Protein AF-G8SK61-F1 (afdb_monomer_lite)

Radius of gyration: 29.21 Å; chains: 1; bounding box: 72×69×75 Å

Structure (mmCIF, N/CA/C/O backbone):
data_AF-G8SK61-F1
#
_entry.id   AF-G8SK61-F1
#
loop_
_atom_site.group_PDB
_atom_site.id
_atom_site.type_symbol
_atom_site.label_atom_id
_atom_site.label_alt_id
_atom_site.label_comp_id
_atom_site.label_asym_id
_atom_site.label_entity_id
_atom_site.label_seq_id
_atom_site.pdbx_PDB_ins_code
_atom_site.Cartn_x
_atom_site.Cartn_y
_atom_site.Cartn_z
_atom_site.occupancy
_atom_site.B_iso_or_equiv
_atom_site.auth_seq_id
_atom_site.auth_comp_id
_atom_site.auth_asym_id
_atom_site.auth_atom_id
_atom_site.pdbx_PDB_model_num
ATOM 1 N N . MET A 1 1 ? 24.824 -10.802 -30.719 1.00 45.41 1 MET A N 1
ATOM 2 C CA . MET A 1 1 ? 24.587 -9.979 -29.511 1.00 45.41 1 MET A CA 1
ATOM 3 C C . MET A 1 1 ? 23.094 -9.676 -29.438 1.00 45.41 1 MET A C 1
ATOM 5 O O . MET A 1 1 ? 22.596 -8.992 -30.318 1.00 45.41 1 MET A O 1
ATOM 9 N N . PHE A 1 2 ? 22.353 -10.246 -28.481 1.00 50.94 2 PHE A N 1
ATOM 10 C CA . PHE A 1 2 ? 20.916 -9.966 -28.340 1.00 50.94 2 PHE A CA 1
ATOM 11 C C . PHE A 1 2 ? 20.732 -8.574 -27.725 1.00 50.94 2 PHE A C 1
ATOM 13 O O . PHE A 1 2 ? 21.118 -8.350 -26.578 1.00 50.94 2 PHE A O 1
ATOM 20 N N . ARG A 1 3 ? 20.178 -7.633 -28.493 1.00 57.78 3 ARG A N 1
ATOM 21 C CA . ARG A 1 3 ? 19.893 -6.267 -28.039 1.00 57.78 3 ARG A CA 1
ATOM 22 C C . ARG A 1 3 ? 18.443 -6.199 -27.570 1.00 57.78 3 ARG A C 1
ATOM 24 O O . ARG A 1 3 ? 17.553 -6.695 -28.249 1.00 57.78 3 ARG A O 1
ATOM 31 N N . PHE A 1 4 ? 18.200 -5.614 -26.398 1.00 71.50 4 PHE A N 1
ATOM 32 C CA . PHE A 1 4 ? 16.829 -5.337 -25.969 1.00 71.50 4 PHE A CA 1
ATOM 33 C C . PHE A 1 4 ? 16.301 -4.150 -26.771 1.00 71.50 4 PHE A C 1
ATOM 35 O O . PHE A 1 4 ? 16.885 -3.068 -26.720 1.00 71.50 4 PHE A O 1
ATOM 42 N N . GLU A 1 5 ? 15.211 -4.357 -27.497 1.00 78.25 5 GLU A N 1
ATOM 43 C CA . GLU A 1 5 ? 14.472 -3.291 -28.168 1.00 78.25 5 GLU A CA 1
ATOM 44 C C . GLU A 1 5 ? 13.287 -2.846 -27.311 1.00 78.25 5 GLU A C 1
ATOM 46 O O . GLU A 1 5 ? 12.784 -3.588 -26.460 1.00 78.25 5 GLU A O 1
ATOM 51 N N . VAL A 1 6 ? 12.870 -1.595 -27.498 1.00 82.50 6 VAL A N 1
ATOM 52 C CA . VAL A 1 6 ? 11.719 -1.049 -26.783 1.00 82.50 6 VAL A CA 1
ATOM 53 C C . VAL A 1 6 ? 10.454 -1.523 -27.475 1.00 82.50 6 VAL A C 1
ATOM 55 O O . VAL A 1 6 ? 10.144 -1.091 -28.578 1.00 82.50 6 VAL A O 1
ATOM 58 N N . GLU A 1 7 ? 9.705 -2.371 -26.783 1.00 83.81 7 GLU A N 1
ATOM 59 C CA . GLU A 1 7 ? 8.388 -2.815 -27.222 1.00 83.81 7 GLU A CA 1
ATOM 60 C C . GLU A 1 7 ? 7.425 -1.613 -27.333 1.00 83.81 7 GLU A C 1
ATOM 62 O O . GLU A 1 7 ? 7.186 -0.937 -26.319 1.00 83.81 7 GLU A O 1
ATOM 67 N N . PRO A 1 8 ? 6.841 -1.340 -28.515 1.00 84.94 8 PRO A N 1
ATOM 68 C CA . PRO A 1 8 ? 6.044 -0.137 -28.752 1.00 84.94 8 PRO A CA 1
ATOM 69 C C . PRO A 1 8 ? 4.778 -0.059 -27.895 1.00 84.94 8 PRO A C 1
ATOM 71 O O . PRO A 1 8 ? 4.350 1.041 -27.554 1.00 84.94 8 PRO A O 1
ATOM 74 N N . VAL A 1 9 ? 4.190 -1.192 -27.496 1.00 85.00 9 VAL A N 1
ATOM 75 C CA . VAL A 1 9 ? 2.951 -1.194 -26.698 1.00 85.00 9 VAL A CA 1
ATOM 76 C C . VAL A 1 9 ? 3.230 -1.038 -25.200 1.00 85.00 9 VAL A C 1
ATOM 78 O O . VAL A 1 9 ? 2.588 -0.245 -24.508 1.00 85.00 9 VAL A O 1
ATOM 81 N N . THR A 1 10 ? 4.200 -1.786 -24.669 1.00 87.94 10 THR A N 1
ATOM 82 C CA . THR A 1 10 ? 4.477 -1.819 -23.220 1.00 87.94 10 THR A CA 1
ATOM 83 C C . THR A 1 10 ? 5.450 -0.731 -22.762 1.00 87.94 10 THR A C 1
ATOM 85 O O . THR A 1 10 ? 5.331 -0.239 -21.636 1.00 87.94 10 THR A O 1
ATOM 88 N N . GLY A 1 11 ? 6.374 -0.300 -23.627 1.00 89.88 11 GLY A N 1
ATOM 89 C CA . GLY A 1 11 ? 7.363 0.741 -23.338 1.00 89.88 11 GLY A CA 1
ATOM 90 C C . GLY A 1 11 ? 6.741 2.068 -22.882 1.00 89.88 11 GLY A C 1
ATOM 91 O O . GLY A 1 11 ? 7.130 2.580 -21.825 1.00 89.88 11 GLY A O 1
ATOM 92 N N . PRO A 1 12 ? 5.730 2.609 -23.592 1.00 93.56 12 PRO A N 1
ATOM 93 C CA . PRO A 1 12 ? 5.015 3.811 -23.168 1.00 93.56 12 PRO A CA 1
ATOM 94 C C . PRO A 1 12 ? 4.345 3.676 -21.795 1.00 93.56 12 PRO A C 1
ATOM 96 O O . PRO A 1 12 ? 4.351 4.633 -21.022 1.00 93.56 12 PRO A O 1
ATOM 99 N N . GLN A 1 13 ? 3.824 2.493 -21.444 1.00 94.19 13 GLN A N 1
ATOM 100 C CA . GLN A 1 13 ? 3.197 2.267 -20.135 1.00 94.19 13 GLN A CA 1
ATOM 101 C C . GLN A 1 13 ? 4.220 2.339 -19.001 1.00 94.19 13 GLN A C 1
ATOM 103 O O . GLN A 1 13 ? 3.944 2.942 -17.965 1.00 94.19 13 GLN A O 1
ATOM 108 N N . VAL A 1 14 ? 5.422 1.789 -19.203 1.00 94.69 14 VAL A N 1
ATOM 109 C CA . VAL A 1 14 ? 6.513 1.909 -18.225 1.00 94.69 14 VAL A CA 1
ATOM 110 C C . VAL A 1 14 ? 6.927 3.372 -18.067 1.00 94.69 14 VAL A C 1
ATOM 112 O O . VAL A 1 14 ? 6.961 3.864 -16.941 1.00 94.69 14 VAL A O 1
ATOM 115 N N . ARG A 1 15 ? 7.153 4.102 -19.169 1.00 95.75 15 ARG A N 1
ATOM 116 C CA . ARG A 1 15 ? 7.464 5.546 -19.117 1.00 95.75 15 ARG A CA 1
ATOM 117 C C . ARG A 1 15 ? 6.399 6.327 -18.348 1.00 95.75 15 ARG A C 1
ATOM 119 O O . ARG A 1 15 ? 6.726 7.137 -17.483 1.00 95.75 15 ARG A O 1
ATOM 126 N N . TRP A 1 16 ? 5.128 6.029 -18.607 1.00 96.56 16 TRP A N 1
ATOM 127 C CA . TRP A 1 16 ? 4.001 6.636 -17.906 1.00 96.56 16 TRP A CA 1
ATOM 128 C C . TRP A 1 16 ? 4.011 6.333 -16.398 1.00 96.56 16 TRP A C 1
ATOM 130 O O . TRP A 1 16 ? 3.788 7.243 -15.602 1.00 96.56 16 TRP A O 1
ATOM 140 N N . MET A 1 17 ? 4.321 5.099 -15.977 1.00 96.56 17 MET A N 1
ATOM 141 C CA . MET A 1 17 ? 4.422 4.748 -14.549 1.00 96.56 17 MET A CA 1
ATOM 142 C C . MET A 1 17 ? 5.499 5.568 -13.836 1.00 96.56 17 MET A C 1
ATOM 144 O O . MET A 1 17 ? 5.241 6.092 -12.752 1.00 96.56 17 MET A O 1
ATOM 148 N N . PHE A 1 18 ? 6.683 5.708 -14.441 1.00 96.38 18 PHE A N 1
ATOM 149 C CA . PHE A 1 18 ? 7.765 6.523 -13.883 1.00 96.38 18 PHE A CA 1
ATOM 150 C C . PHE A 1 18 ? 7.372 8.001 -13.812 1.00 96.38 18 PHE A C 1
ATOM 152 O O . PHE A 1 18 ? 7.511 8.613 -12.756 1.00 96.38 18 PHE A O 1
ATOM 159 N N . ALA A 1 19 ? 6.785 8.550 -14.880 1.00 96.19 19 ALA A N 1
ATOM 160 C CA . ALA A 1 19 ? 6.303 9.930 -14.898 1.00 96.19 19 ALA A CA 1
ATOM 161 C C . ALA A 1 19 ? 5.260 10.198 -13.799 1.00 96.19 19 ALA A C 1
ATOM 163 O O . ALA A 1 19 ? 5.353 11.190 -13.079 1.00 96.19 19 ALA A O 1
ATOM 164 N N . LYS A 1 20 ? 4.291 9.293 -13.605 1.00 95.25 20 LYS A N 1
ATOM 165 C CA . LYS A 1 20 ? 3.315 9.412 -12.511 1.00 95.25 20 LYS A CA 1
ATOM 166 C C . LYS A 1 20 ? 3.959 9.298 -11.145 1.00 95.25 20 LYS A C 1
ATOM 168 O O . LYS A 1 20 ? 3.583 10.033 -10.233 1.00 95.25 20 LYS A O 1
ATOM 173 N N . ARG A 1 21 ? 4.952 8.425 -11.000 1.00 94.56 21 ARG A N 1
ATOM 174 C CA . ARG A 1 21 ? 5.664 8.297 -9.737 1.00 94.56 21 ARG A CA 1
ATOM 175 C C . ARG A 1 21 ? 6.421 9.576 -9.381 1.00 94.56 21 ARG A C 1
ATOM 177 O O . ARG A 1 21 ? 6.299 10.013 -8.245 1.00 94.56 21 ARG A O 1
ATOM 184 N N . LEU A 1 22 ? 7.085 10.213 -10.348 1.00 93.62 22 LEU A N 1
ATOM 185 C CA . LEU A 1 22 ? 7.743 11.519 -10.184 1.00 93.62 22 LEU A CA 1
ATOM 186 C C . LEU A 1 22 ? 6.765 12.653 -9.842 1.00 93.62 22 LEU A C 1
ATOM 188 O O . LEU A 1 22 ? 7.135 13.585 -9.139 1.00 93.62 22 LEU A O 1
ATOM 192 N N . GLN A 1 23 ? 5.506 12.555 -10.279 1.00 91.62 23 GLN A N 1
ATOM 193 C CA . GLN A 1 23 ? 4.417 13.461 -9.880 1.00 91.62 23 GLN A CA 1
ATOM 194 C C . GLN A 1 23 ? 3.900 13.192 -8.450 1.00 91.62 23 GLN A C 1
ATOM 196 O O . GLN A 1 23 ? 2.871 13.734 -8.058 1.00 91.62 23 GLN A O 1
ATOM 201 N N . GLY A 1 24 ? 4.551 12.314 -7.679 1.00 87.69 24 GLY A N 1
ATOM 202 C CA . GLY A 1 24 ? 4.174 11.989 -6.302 1.00 87.69 24 GLY A CA 1
ATOM 203 C C . GLY A 1 24 ? 3.076 10.931 -6.171 1.00 87.69 24 GLY A C 1
ATOM 204 O O . GLY A 1 24 ? 2.640 10.633 -5.059 1.00 87.69 24 GLY A O 1
ATOM 205 N N . TRP A 1 25 ? 2.628 10.307 -7.268 1.00 89.56 25 TRP A N 1
ATOM 206 C CA . TRP A 1 25 ? 1.596 9.272 -7.175 1.00 89.56 25 TRP A CA 1
ATOM 207 C C . TRP A 1 25 ? 2.104 8.063 -6.387 1.00 89.56 25 TRP A C 1
ATOM 209 O O . TRP A 1 25 ? 3.242 7.614 -6.548 1.00 89.56 25 TRP A O 1
ATOM 219 N N . SER A 1 26 ? 1.229 7.483 -5.562 1.00 89.06 26 SER A N 1
ATOM 220 C CA . SER A 1 26 ? 1.528 6.212 -4.902 1.00 89.06 26 SER A CA 1
ATOM 221 C C . SER A 1 26 ? 1.543 5.059 -5.907 1.00 89.06 26 SER A C 1
ATOM 223 O O . SER A 1 26 ? 0.777 5.041 -6.873 1.00 89.06 26 SER A O 1
ATOM 225 N N . VAL A 1 27 ? 2.358 4.036 -5.636 1.00 90.94 27 VAL A N 1
ATOM 226 C CA . VAL A 1 27 ? 2.408 2.799 -6.440 1.00 90.94 27 VAL A CA 1
ATOM 227 C C . VAL A 1 27 ? 1.014 2.179 -6.595 1.00 90.94 27 VAL A C 1
ATOM 229 O O . VAL A 1 27 ? 0.659 1.673 -7.658 1.00 90.94 27 VAL A O 1
ATOM 232 N N . ALA A 1 28 ? 0.194 2.258 -5.547 1.00 88.25 28 ALA A N 1
ATOM 233 C CA . ALA A 1 28 ? -1.155 1.720 -5.574 1.00 88.25 28 ALA A CA 1
ATOM 234 C C . ALA A 1 28 ? -2.128 2.563 -6.415 1.00 88.25 28 ALA A C 1
ATOM 236 O O . ALA A 1 28 ? -2.990 1.993 -7.080 1.00 88.25 28 ALA A O 1
ATOM 237 N N . ALA A 1 29 ? -1.976 3.892 -6.437 1.00 85.06 29 ALA A N 1
ATOM 238 C CA . ALA A 1 29 ? -2.743 4.760 -7.333 1.00 85.06 29 ALA A CA 1
ATOM 239 C C . ALA A 1 29 ? -2.394 4.497 -8.806 1.00 85.06 29 ALA A C 1
ATOM 241 O O . ALA A 1 29 ? -3.289 4.422 -9.644 1.00 85.06 29 ALA A O 1
ATOM 242 N N . ILE A 1 30 ? -1.109 4.280 -9.105 1.00 91.94 30 ILE A N 1
ATOM 243 C CA . ILE A 1 30 ? -0.641 3.899 -10.444 1.00 91.94 30 ILE A CA 1
ATOM 244 C C . ILE A 1 30 ? -1.268 2.561 -10.865 1.00 91.94 30 ILE A C 1
ATOM 246 O O . ILE A 1 30 ? -1.847 2.474 -11.947 1.00 91.94 30 ILE A O 1
ATOM 250 N N . ALA A 1 31 ? -1.208 1.539 -10.003 1.00 91.50 31 ALA A N 1
ATOM 251 C CA . ALA A 1 31 ? -1.809 0.230 -10.272 1.00 91.50 31 ALA A CA 1
ATOM 252 C C . ALA A 1 31 ? -3.326 0.323 -10.516 1.00 91.50 31 ALA A C 1
ATOM 254 O O . ALA A 1 31 ? -3.820 -0.246 -11.487 1.00 91.50 31 ALA A O 1
ATOM 255 N N . ARG A 1 32 ? -4.050 1.089 -9.687 1.00 86.25 32 ARG A N 1
ATOM 256 C CA . ARG A 1 32 ? -5.488 1.334 -9.871 1.00 86.25 32 ARG A CA 1
ATOM 257 C C . ARG A 1 32 ? -5.780 1.960 -11.232 1.00 86.25 32 ARG A C 1
ATOM 259 O O . ARG A 1 32 ? -6.579 1.422 -11.984 1.00 86.25 32 ARG A O 1
ATOM 266 N N . SER A 1 33 ? -5.094 3.050 -11.564 1.00 89.38 33 SER A N 1
ATOM 267 C CA . SER A 1 33 ? -5.330 3.779 -12.811 1.00 89.38 33 SER A CA 1
ATOM 268 C C . SER A 1 33 ? -5.008 2.938 -14.053 1.00 89.38 33 SER A C 1
ATOM 270 O O . SER A 1 33 ? -5.653 3.080 -15.089 1.00 89.38 33 SER A O 1
ATOM 272 N N . LEU A 1 34 ? -4.029 2.030 -13.986 1.00 91.31 34 LEU A N 1
ATOM 273 C CA . LEU A 1 34 ? -3.793 1.050 -15.054 1.00 91.31 34 LEU A CA 1
ATOM 274 C C . LEU A 1 34 ? -4.978 0.092 -15.227 1.00 91.31 34 LEU A C 1
ATOM 276 O O . LEU A 1 34 ? -5.389 -0.151 -16.358 1.00 91.31 34 LEU A O 1
ATOM 280 N N . ASN A 1 35 ? -5.544 -0.399 -14.124 1.00 89.44 35 ASN A N 1
ATOM 281 C CA . ASN A 1 35 ? -6.699 -1.296 -14.151 1.00 89.44 35 ASN A CA 1
ATOM 282 C C . ASN A 1 35 ? -7.974 -0.600 -14.639 1.00 89.44 35 ASN A C 1
ATOM 284 O O . ASN A 1 35 ? -8.678 -1.158 -15.471 1.00 89.44 35 ASN A O 1
ATOM 288 N N . GLU A 1 36 ? -8.244 0.625 -14.181 1.00 83.50 36 GLU A N 1
ATOM 289 C CA . GLU A 1 36 ? -9.407 1.425 -14.603 1.00 83.50 36 GLU A CA 1
ATOM 290 C C . GLU A 1 36 ? -9.384 1.745 -16.102 1.00 83.50 36 GLU A C 1
ATOM 292 O O . GLU A 1 36 ? -10.423 1.761 -16.750 1.00 83.50 36 GLU A O 1
ATOM 297 N N . ARG A 1 37 ? -8.193 1.949 -16.675 1.00 87.12 37 ARG A N 1
ATOM 298 C CA . ARG A 1 37 ? -8.011 2.172 -18.118 1.00 87.12 37 ARG A CA 1
ATOM 299 C C . ARG A 1 37 ? -8.015 0.881 -18.945 1.00 87.12 37 ARG A C 1
ATOM 301 O O . ARG A 1 37 ? -7.795 0.948 -20.149 1.00 87.12 37 ARG A O 1
ATOM 308 N N . GLY A 1 38 ? -8.174 -0.287 -18.318 1.00 86.81 38 GLY A N 1
ATOM 309 C CA . GLY A 1 38 ? -8.137 -1.579 -19.008 1.00 86.81 38 GLY A CA 1
ATOM 310 C C . GLY A 1 38 ? -6.768 -1.944 -19.597 1.00 86.81 38 GLY A C 1
ATOM 311 O O . GLY A 1 38 ? -6.691 -2.763 -20.510 1.00 86.81 38 GLY A O 1
ATOM 312 N N . VAL A 1 39 ? -5.669 -1.355 -19.104 1.00 90.00 39 VAL A N 1
ATOM 313 C CA . VAL A 1 39 ? -4.321 -1.669 -19.601 1.00 90.00 39 VAL A CA 1
ATOM 314 C C . VAL A 1 39 ? -3.936 -3.079 -19.161 1.00 90.00 39 VAL A C 1
ATOM 316 O O . VAL A 1 39 ? -3.868 -3.368 -17.964 1.00 90.00 39 VAL A O 1
ATOM 319 N N . LEU A 1 40 ? -3.616 -3.950 -20.119 1.00 89.12 40 LEU A N 1
ATOM 320 C CA . LEU A 1 40 ? -3.209 -5.326 -19.834 1.00 89.12 40 LEU A CA 1
ATOM 321 C C . LEU A 1 40 ? -1.957 -5.364 -18.946 1.00 89.12 40 LEU A C 1
ATOM 323 O O . LEU A 1 40 ? -0.976 -4.653 -19.175 1.00 89.12 40 LEU A O 1
ATOM 327 N N . SER A 1 41 ? -1.980 -6.211 -17.915 1.00 88.19 41 SER A N 1
ATOM 328 C CA . SER A 1 41 ? -0.795 -6.470 -17.094 1.00 88.19 41 SER A CA 1
ATOM 329 C C . SER A 1 41 ? 0.226 -7.312 -17.871 1.00 88.19 41 SER A C 1
ATOM 331 O O . SER A 1 41 ? -0.157 -8.010 -18.810 1.00 88.19 41 SER A O 1
ATOM 333 N N . PRO A 1 42 ? 1.513 -7.354 -17.474 1.00 84.38 42 PRO A N 1
ATOM 334 C CA . PRO A 1 42 ? 2.524 -8.129 -18.199 1.00 84.38 42 PRO A CA 1
ATOM 335 C C . PRO A 1 42 ? 2.175 -9.617 -18.353 1.00 84.38 42 PRO A C 1
ATOM 337 O O . PRO A 1 42 ? 2.515 -10.231 -19.358 1.00 84.38 42 PRO A O 1
ATOM 340 N N . GLY A 1 43 ? 1.478 -10.200 -17.368 1.00 82.44 43 GLY A N 1
ATOM 341 C CA . GLY A 1 43 ? 1.034 -11.595 -17.427 1.00 82.44 43 GLY A CA 1
ATOM 342 C C . GLY A 1 43 ? -0.169 -11.829 -18.346 1.00 82.44 43 GLY A C 1
ATOM 343 O O . GLY A 1 43 ? -0.336 -12.941 -18.842 1.00 82.44 43 GLY A O 1
ATOM 344 N N . ALA A 1 44 ? -0.987 -10.795 -18.562 1.00 85.56 44 ALA A N 1
ATOM 345 C CA . ALA A 1 44 ? -2.125 -10.823 -19.475 1.00 85.56 44 ALA A CA 1
ATOM 346 C C . ALA A 1 44 ? -1.721 -10.468 -20.917 1.00 85.56 44 ALA A C 1
ATOM 348 O O . ALA A 1 44 ? -2.216 -11.095 -21.844 1.00 85.56 44 ALA A O 1
ATOM 349 N N . TYR A 1 45 ? -0.801 -9.512 -21.096 1.00 86.38 45 TYR A N 1
ATOM 350 C CA . TYR A 1 45 ? -0.307 -9.061 -22.401 1.00 86.38 45 TYR A CA 1
ATOM 351 C C . TYR A 1 45 ? 0.424 -10.175 -23.163 1.00 86.38 45 TYR A C 1
ATOM 353 O O . TYR A 1 45 ? 0.114 -10.436 -24.317 1.00 86.38 45 TYR A O 1
ATOM 361 N N . ASP A 1 46 ? 1.351 -10.878 -22.502 1.00 84.81 46 ASP A N 1
ATOM 362 C CA . ASP A 1 46 ? 2.083 -12.007 -23.090 1.00 84.81 46 ASP A CA 1
ATOM 363 C C . ASP A 1 46 ? 1.786 -13.291 -22.307 1.00 84.81 46 ASP A C 1
ATOM 365 O O . ASP A 1 46 ? 2.540 -13.730 -21.424 1.00 84.81 46 ASP A O 1
ATOM 369 N N . ARG A 1 47 ? 0.626 -13.884 -22.612 1.00 82.38 47 ARG A N 1
ATOM 370 C CA . ARG A 1 47 ? 0.139 -15.105 -21.957 1.00 82.38 47 ARG A CA 1
ATOM 371 C C . ARG A 1 47 ? 1.023 -16.314 -22.255 1.00 82.38 47 ARG A C 1
ATOM 373 O O . ARG A 1 47 ? 1.181 -17.170 -21.383 1.00 82.38 47 ARG A O 1
ATOM 380 N N . ALA A 1 48 ? 1.593 -16.388 -23.457 1.00 83.88 48 ALA A N 1
ATOM 381 C CA . ALA A 1 48 ? 2.426 -17.507 -23.883 1.00 83.88 48 ALA A CA 1
ATOM 382 C C . ALA A 1 48 ? 3.683 -17.614 -23.011 1.00 83.88 48 ALA A C 1
ATOM 384 O O . ALA A 1 48 ? 3.971 -18.691 -22.482 1.00 83.88 48 ALA A O 1
ATOM 385 N N . ARG A 1 49 ? 4.362 -16.485 -22.774 1.00 80.50 49 ARG A N 1
ATOM 386 C CA . ARG A 1 49 ? 5.548 -16.405 -21.911 1.00 80.50 49 ARG A CA 1
ATOM 387 C C . ARG A 1 49 ? 5.219 -16.503 -20.424 1.00 80.50 49 ARG A C 1
ATOM 389 O O . ARG A 1 49 ? 6.006 -17.031 -19.639 1.00 80.50 49 ARG A O 1
ATOM 396 N N . ASN A 1 50 ? 4.047 -16.019 -20.016 1.00 81.44 50 ASN A N 1
ATOM 397 C CA . ASN A 1 50 ? 3.633 -15.961 -18.613 1.00 81.44 50 ASN A CA 1
ATOM 398 C C . ASN A 1 50 ? 2.568 -17.001 -18.257 1.00 81.44 50 ASN A C 1
ATOM 400 O O . ASN A 1 50 ? 1.704 -16.741 -17.419 1.00 81.44 50 ASN A O 1
ATOM 404 N N . ARG A 1 51 ? 2.642 -18.200 -18.849 1.00 80.81 51 ARG A N 1
ATOM 405 C CA . ARG A 1 51 ? 1.631 -19.262 -18.693 1.00 80.81 51 ARG A CA 1
ATOM 406 C C . ARG A 1 51 ? 1.373 -19.663 -17.226 1.00 80.81 51 ARG A C 1
ATOM 408 O O . ARG A 1 51 ? 0.245 -19.979 -16.850 1.00 80.81 51 ARG A O 1
ATOM 415 N N . HIS A 1 52 ? 2.413 -19.557 -16.396 1.00 79.44 52 HIS A N 1
ATOM 416 C CA . HIS A 1 52 ? 2.413 -19.826 -14.952 1.00 79.44 52 HIS A CA 1
ATOM 417 C C . HIS A 1 52 ? 1.713 -18.752 -14.105 1.00 79.44 52 HIS A C 1
ATOM 419 O O . HIS A 1 52 ? 1.368 -19.004 -12.953 1.00 79.44 52 HIS A O 1
ATOM 425 N N . ARG A 1 53 ? 1.522 -17.540 -14.636 1.00 72.88 53 ARG A N 1
ATOM 426 C CA . ARG A 1 53 ? 0.786 -16.480 -13.942 1.00 72.88 53 ARG A CA 1
ATOM 427 C C . ARG A 1 53 ? -0.685 -16.614 -14.280 1.00 72.88 53 ARG A C 1
ATOM 429 O O . ARG A 1 53 ? -1.028 -16.899 -15.421 1.00 72.88 53 ARG A O 1
ATOM 436 N N . GLN A 1 54 ? -1.564 -16.397 -13.316 1.00 70.62 54 GLN A N 1
ATOM 437 C CA . GLN A 1 54 ? -2.967 -16.173 -13.648 1.00 70.62 54 GLN A CA 1
ATOM 438 C C . GLN A 1 54 ? -3.061 -14.806 -14.347 1.00 70.62 54 GLN A C 1
ATOM 440 O O . GLN A 1 54 ? -2.242 -13.924 -14.077 1.00 70.62 54 GLN A O 1
ATOM 445 N N . ALA A 1 55 ? -3.978 -14.645 -15.304 1.00 65.31 55 ALA A N 1
ATOM 446 C CA . ALA A 1 55 ? -4.183 -13.369 -15.990 1.00 65.31 55 ALA A CA 1
ATOM 447 C C . ALA A 1 55 ? -4.761 -12.361 -14.984 1.00 65.31 55 ALA A C 1
ATOM 449 O O . ALA A 1 55 ? -5.969 -12.246 -14.814 1.00 65.31 55 ALA A O 1
ATOM 450 N N . THR A 1 56 ? -3.882 -11.711 -14.225 1.00 74.12 56 THR A N 1
ATOM 451 C CA . THR A 1 56 ? -4.256 -10.838 -13.112 1.00 74.12 56 THR A CA 1
ATOM 452 C C . THR A 1 56 ? -4.214 -9.383 -13.552 1.00 74.12 56 THR A C 1
ATOM 454 O O . THR A 1 56 ? -3.370 -8.989 -14.357 1.00 74.12 56 THR A O 1
ATOM 457 N N . LEU A 1 57 ? -5.093 -8.574 -12.969 1.00 85.62 57 LEU A N 1
ATOM 458 C CA . LEU A 1 57 ? -4.990 -7.117 -12.940 1.00 85.62 57 LEU A CA 1
ATOM 459 C C . LEU A 1 57 ? -3.590 -6.650 -12.494 1.00 85.62 57 LEU A C 1
ATOM 461 O O . LEU A 1 57 ? -2.828 -7.389 -11.859 1.00 85.62 57 LEU A O 1
ATOM 465 N N . TRP A 1 58 ? -3.249 -5.398 -12.784 1.00 89.69 58 TRP A N 1
ATOM 466 C CA . TRP A 1 58 ? -2.072 -4.752 -12.215 1.00 89.69 58 TRP A CA 1
ATOM 467 C C . TRP A 1 58 ? -2.130 -4.795 -10.692 1.00 89.69 58 TRP A C 1
ATOM 469 O O . TRP A 1 58 ? -3.039 -4.251 -10.066 1.00 89.69 58 TRP A O 1
ATOM 479 N N . THR A 1 59 ? -1.126 -5.429 -10.090 1.00 88.12 59 THR A N 1
ATOM 480 C CA . THR A 1 59 ? -0.958 -5.449 -8.637 1.00 88.12 59 THR A CA 1
ATOM 481 C C . THR A 1 59 ? 0.054 -4.392 -8.213 1.00 88.12 59 THR A C 1
ATOM 483 O O . THR A 1 59 ? 0.987 -4.069 -8.956 1.00 88.12 59 THR A O 1
ATOM 486 N N . VAL A 1 60 ? -0.072 -3.904 -6.977 1.00 89.19 60 VAL A N 1
ATOM 487 C CA . VAL A 1 60 ? 0.905 -2.980 -6.371 1.00 89.19 60 VAL A CA 1
ATOM 488 C C . VAL A 1 60 ? 2.318 -3.568 -6.429 1.00 89.19 60 VAL A C 1
ATOM 490 O O . VAL A 1 60 ? 3.266 -2.868 -6.773 1.00 89.19 60 VAL A O 1
ATOM 493 N N . ARG A 1 61 ? 2.455 -4.877 -6.174 1.00 87.81 61 ARG A N 1
ATOM 494 C CA . ARG A 1 61 ? 3.735 -5.594 -6.236 1.00 87.81 61 ARG A CA 1
ATOM 495 C C . ARG A 1 61 ? 4.344 -5.562 -7.636 1.00 87.81 61 ARG A C 1
ATOM 497 O O . ARG A 1 61 ? 5.548 -5.363 -7.764 1.00 87.81 61 ARG A O 1
ATOM 504 N N . THR A 1 62 ? 3.535 -5.753 -8.678 1.00 89.88 62 THR A N 1
ATOM 505 C CA . THR A 1 62 ? 4.010 -5.708 -10.068 1.00 89.88 62 THR A CA 1
ATOM 506 C C . THR A 1 62 ? 4.519 -4.317 -10.426 1.00 89.88 62 THR A C 1
ATOM 508 O O . THR A 1 62 ? 5.621 -4.203 -10.956 1.00 89.88 62 THR A O 1
ATOM 511 N N . VAL A 1 63 ? 3.768 -3.264 -10.090 1.00 93.06 63 VAL A N 1
ATOM 512 C CA . VAL A 1 63 ? 4.194 -1.880 -10.351 1.00 93.06 63 VAL A CA 1
ATOM 513 C C . VAL A 1 63 ? 5.461 -1.538 -9.557 1.00 93.06 63 VAL A C 1
ATOM 515 O O . VAL A 1 63 ? 6.406 -1.006 -10.132 1.00 93.06 63 VAL A O 1
ATOM 518 N N . ALA A 1 64 ? 5.539 -1.910 -8.273 1.00 91.88 64 ALA A N 1
ATOM 519 C CA . ALA A 1 64 ? 6.738 -1.707 -7.455 1.00 91.88 64 ALA A CA 1
ATOM 520 C C . ALA A 1 64 ? 7.972 -2.401 -8.053 1.00 91.88 64 ALA A C 1
ATOM 522 O O . ALA A 1 64 ? 9.041 -1.804 -8.139 1.00 91.88 64 ALA A O 1
ATOM 523 N N . ALA A 1 65 ? 7.820 -3.645 -8.517 1.00 90.56 65 ALA A N 1
ATOM 524 C CA . ALA A 1 65 ? 8.907 -4.390 -9.143 1.00 90.56 65 ALA A CA 1
ATOM 525 C C . ALA A 1 65 ? 9.399 -3.736 -10.444 1.00 90.56 65 ALA A C 1
ATOM 527 O O . ALA A 1 65 ? 10.592 -3.787 -10.730 1.00 90.56 65 ALA A O 1
ATOM 528 N N . ILE A 1 66 ? 8.501 -3.120 -11.223 1.00 93.31 66 ILE A N 1
ATOM 529 C CA . ILE A 1 66 ? 8.866 -2.36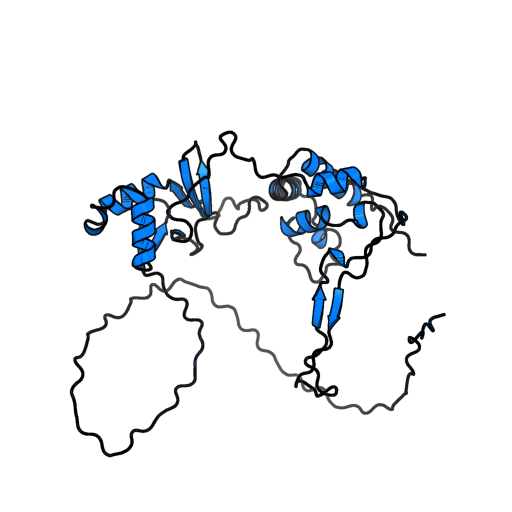6 -12.429 1.00 93.31 66 ILE A CA 1
ATOM 530 C C . I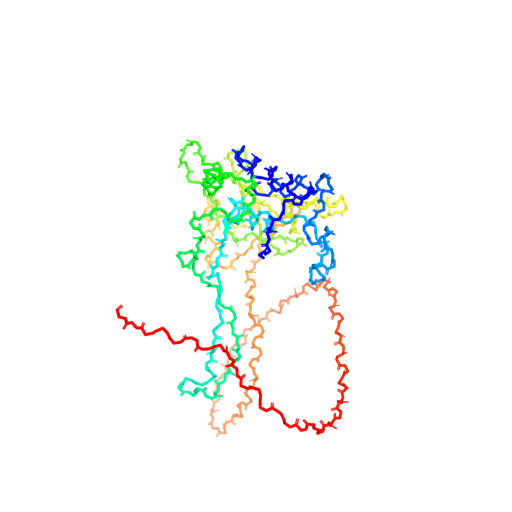LE A 1 66 ? 9.628 -1.092 -12.051 1.00 93.31 66 ILE A C 1
ATOM 532 O O . ILE A 1 66 ? 10.714 -0.863 -12.575 1.00 93.31 66 ILE A O 1
ATOM 536 N N . LEU A 1 67 ? 9.108 -0.305 -11.107 1.00 94.44 67 LEU A N 1
ATOM 537 C CA . LEU A 1 67 ? 9.741 0.944 -10.672 1.00 94.44 67 LEU A CA 1
ATOM 538 C C . LEU A 1 67 ? 11.112 0.724 -10.007 1.00 94.44 67 LEU A C 1
ATOM 540 O O . LEU A 1 67 ? 11.961 1.602 -10.079 1.00 94.44 67 LEU A O 1
ATOM 544 N N . ALA A 1 68 ? 11.351 -0.439 -9.394 1.00 90.56 68 ALA A N 1
ATOM 545 C CA . ALA A 1 68 ? 12.625 -0.792 -8.757 1.00 90.56 68 ALA A CA 1
ATOM 546 C C . ALA A 1 68 ? 13.646 -1.457 -9.704 1.00 90.56 68 ALA A C 1
ATOM 548 O O . ALA A 1 68 ? 14.743 -1.830 -9.275 1.00 90.56 68 ALA A O 1
ATOM 549 N N . ASN A 1 69 ? 13.291 -1.682 -10.973 1.00 90.50 69 ASN A N 1
ATOM 550 C CA . ASN A 1 69 ? 14.145 -2.390 -11.920 1.00 90.50 69 ASN A CA 1
ATOM 551 C C . ASN A 1 69 ? 15.052 -1.415 -12.682 1.00 90.50 69 ASN A C 1
ATOM 553 O O . ASN A 1 69 ? 14.627 -0.791 -13.654 1.00 90.50 69 ASN A O 1
ATOM 557 N N . ALA A 1 70 ? 16.324 -1.355 -12.286 1.00 88.12 70 ALA A N 1
ATOM 558 C CA . ALA A 1 70 ? 17.325 -0.493 -12.915 1.00 88.12 70 ALA A CA 1
ATOM 559 C C . ALA A 1 70 ? 17.565 -0.807 -14.402 1.00 88.12 70 ALA A C 1
ATOM 561 O O . ALA A 1 70 ? 18.092 0.028 -15.124 1.00 88.12 70 ALA A O 1
ATOM 562 N N . ARG A 1 71 ? 17.112 -1.959 -14.920 1.00 90.44 71 ARG A N 1
ATOM 563 C CA . ARG A 1 71 ? 17.227 -2.255 -16.356 1.00 90.44 71 ARG A CA 1
ATOM 564 C C . ARG A 1 71 ? 16.527 -1.221 -17.236 1.00 90.44 71 ARG A C 1
ATOM 566 O O . ARG A 1 71 ? 16.968 -0.987 -18.349 1.00 90.44 71 ARG A O 1
ATOM 573 N N . TYR A 1 72 ? 15.497 -0.536 -16.740 1.00 92.38 72 TYR A N 1
ATOM 574 C CA . TYR A 1 72 ? 14.831 0.517 -17.511 1.00 92.38 72 TYR A CA 1
ATOM 575 C C . TYR A 1 72 ? 15.700 1.761 -17.772 1.00 92.38 72 TYR A C 1
ATOM 577 O O . TYR A 1 72 ? 15.320 2.578 -18.612 1.00 92.38 72 TYR A O 1
ATOM 585 N N . THR A 1 73 ? 16.877 1.879 -17.142 1.00 91.94 73 THR A N 1
ATOM 586 C CA . THR A 1 73 ? 17.879 2.915 -17.455 1.00 91.94 73 THR A CA 1
ATOM 587 C C . THR A 1 73 ? 18.814 2.535 -18.610 1.00 91.94 73 THR A C 1
ATOM 589 O O . THR A 1 73 ? 19.717 3.293 -18.962 1.00 91.94 73 THR A O 1
ATOM 592 N N . GLY A 1 74 ? 18.611 1.366 -19.232 1.00 90.62 74 GLY A N 1
ATOM 593 C CA . GLY A 1 74 ? 19.462 0.857 -20.310 1.00 90.62 74 GLY A CA 1
ATOM 594 C C . GLY A 1 74 ? 20.678 0.063 -19.819 1.00 90.62 74 GLY A C 1
ATOM 595 O O . GLY A 1 74 ? 21.503 -0.363 -20.630 1.00 90.62 74 GLY A O 1
ATOM 596 N N . ARG A 1 75 ? 20.807 -0.172 -18.507 1.00 88.44 75 ARG A N 1
ATOM 597 C CA . ARG A 1 75 ? 21.908 -0.938 -17.897 1.00 88.44 75 ARG A CA 1
ATOM 598 C C . ARG A 1 75 ? 21.541 -2.410 -17.705 1.00 88.44 75 ARG A C 1
ATOM 600 O O . ARG A 1 75 ? 20.380 -2.742 -17.468 1.00 88.44 75 ARG A O 1
ATOM 607 N N . GLN A 1 76 ? 22.513 -3.314 -17.812 1.00 87.56 76 GLN A N 1
ATOM 608 C CA . GLN A 1 76 ? 22.313 -4.698 -17.365 1.00 87.56 76 GLN A CA 1
ATOM 609 C C . GLN A 1 76 ? 22.559 -4.796 -15.868 1.00 87.56 76 GLN A C 1
ATOM 611 O O . GLN A 1 76 ? 23.415 -4.094 -15.344 1.00 87.56 76 GLN A O 1
ATOM 616 N N . VAL A 1 77 ? 21.821 -5.690 -15.210 1.00 85.94 77 VAL A N 1
ATOM 617 C CA . VAL A 1 77 ? 22.010 -6.024 -13.796 1.00 85.94 77 VAL A CA 1
ATOM 618 C C . VAL A 1 77 ? 22.096 -7.538 -13.672 1.00 85.94 77 VAL A C 1
ATOM 620 O O . VAL A 1 77 ? 21.164 -8.235 -14.096 1.00 85.94 77 VAL A O 1
ATOM 623 N N . TRP A 1 78 ? 23.182 -8.040 -13.094 1.00 85.81 78 TRP A N 1
ATOM 624 C CA . TRP A 1 78 ? 23.415 -9.464 -12.847 1.00 85.81 78 TRP A CA 1
ATOM 625 C C . TRP A 1 78 ? 23.745 -9.718 -11.372 1.00 85.81 78 TRP A C 1
ATOM 627 O O . TRP A 1 78 ? 23.494 -8.867 -10.523 1.00 85.81 78 TRP A O 1
ATOM 637 N N . ASN A 1 79 ? 24.157 -10.947 -11.052 1.00 87.56 79 ASN A N 1
ATOM 638 C CA . ASN A 1 79 ? 24.424 -11.408 -9.686 1.00 87.56 79 ASN A CA 1
ATOM 639 C C . ASN A 1 79 ? 23.259 -11.196 -8.693 1.00 87.56 79 ASN A C 1
ATOM 641 O O . ASN A 1 79 ? 23.445 -10.981 -7.501 1.00 87.56 79 ASN A O 1
ATOM 645 N N . ARG A 1 80 ? 22.013 -11.252 -9.184 1.00 84.62 80 ARG A N 1
ATOM 646 C CA . ARG A 1 80 ? 20.818 -11.041 -8.345 1.00 84.62 80 ARG A CA 1
ATOM 647 C C . ARG A 1 80 ? 20.470 -12.258 -7.492 1.00 84.62 80 ARG A C 1
ATOM 649 O O . ARG A 1 80 ? 19.782 -12.133 -6.482 1.00 84.62 80 ARG A O 1
ATOM 656 N N . GLN A 1 81 ? 20.852 -13.438 -7.966 1.00 87.38 81 GLN A N 1
ATOM 657 C CA . GLN A 1 81 ? 20.575 -14.718 -7.335 1.00 87.38 81 GLN A CA 1
ATOM 658 C C . GLN A 1 81 ? 21.737 -15.665 -7.599 1.00 87.38 81 GLN A C 1
ATOM 660 O O . GLN A 1 81 ? 22.268 -15.676 -8.712 1.00 87.38 81 GLN A O 1
ATOM 665 N N . PHE A 1 82 ? 22.028 -16.523 -6.632 1.00 85.19 82 PHE A N 1
ATOM 666 C CA . PHE A 1 82 ? 22.875 -17.693 -6.820 1.00 85.19 82 PHE A CA 1
ATOM 667 C C . PHE A 1 82 ? 22.119 -18.955 -6.409 1.00 85.19 82 PHE A C 1
ATOM 669 O O . PHE A 1 82 ? 21.013 -18.907 -5.857 1.00 85.19 82 PHE A O 1
ATOM 676 N N . THR A 1 83 ? 22.699 -20.099 -6.750 1.00 83.88 83 THR A N 1
ATOM 677 C CA . THR A 1 83 ? 22.171 -21.401 -6.353 1.00 83.88 83 THR A CA 1
ATOM 678 C C . THR A 1 83 ? 23.009 -21.910 -5.193 1.00 83.88 83 THR A C 1
ATOM 680 O O . THR A 1 83 ? 24.199 -22.158 -5.360 1.00 83.88 83 THR A O 1
ATOM 683 N N . ASP A 1 84 ? 22.384 -22.019 -4.028 1.00 80.81 84 ASP A N 1
ATOM 684 C CA . ASP A 1 84 ? 22.967 -22.580 -2.817 1.00 80.81 84 ASP A CA 1
ATOM 685 C C . ASP A 1 84 ? 22.706 -24.091 -2.792 1.00 80.81 84 ASP A C 1
ATOM 687 O O . ASP A 1 84 ? 21.561 -24.540 -2.899 1.00 80.81 84 ASP A O 1
ATOM 691 N N . HIS A 1 85 ? 23.769 -24.881 -2.681 1.00 78.50 85 HIS A N 1
ATOM 692 C CA . HIS A 1 85 ? 23.686 -26.333 -2.579 1.00 78.50 85 HIS A CA 1
ATOM 693 C C . HIS A 1 85 ? 23.854 -26.719 -1.115 1.00 78.50 85 HIS A C 1
ATOM 695 O O . HIS A 1 85 ? 24.970 -26.905 -0.636 1.00 78.50 85 HIS A O 1
ATOM 701 N N . ARG A 1 86 ? 22.733 -26.823 -0.399 1.00 77.69 86 ARG A N 1
ATOM 702 C CA . ARG A 1 86 ? 22.754 -27.137 1.030 1.00 77.69 86 ARG A CA 1
ATOM 703 C C . ARG A 1 86 ? 22.969 -28.620 1.259 1.00 77.69 86 ARG A C 1
ATOM 705 O O . ARG A 1 86 ? 22.248 -29.448 0.697 1.00 77.69 86 ARG A O 1
ATOM 712 N N . GLU A 1 87 ? 23.920 -28.937 2.124 1.00 79.88 87 GLU A N 1
ATOM 713 C CA . GLU A 1 87 ? 24.142 -30.295 2.609 1.00 79.88 87 GLU A CA 1
ATOM 714 C C . GLU A 1 87 ? 22.949 -30.735 3.474 1.00 79.88 87 GLU A C 1
ATOM 716 O O . GLU A 1 87 ? 22.426 -29.950 4.268 1.00 79.88 87 GLU A O 1
ATOM 721 N N . ALA A 1 88 ? 22.484 -31.978 3.314 1.00 76.44 88 ALA A N 1
ATOM 722 C CA . ALA A 1 88 ? 21.384 -32.506 4.133 1.00 76.44 88 ALA A CA 1
ATOM 723 C C . ALA A 1 88 ? 21.839 -32.927 5.530 1.00 76.44 88 ALA A C 1
ATOM 725 O O . ALA A 1 88 ? 21.043 -32.933 6.468 1.00 76.44 88 ALA A O 1
ATOM 726 N N . ARG A 1 89 ? 23.124 -33.242 5.675 1.00 75.62 89 ARG A N 1
ATOM 727 C CA . ARG A 1 89 ? 23.797 -33.424 6.955 1.00 75.62 89 ARG A CA 1
ATOM 728 C C . ARG A 1 89 ? 25.041 -32.541 6.976 1.00 75.62 89 ARG A C 1
ATOM 730 O O . ARG A 1 89 ? 25.822 -32.629 6.029 1.00 75.62 89 ARG A O 1
ATOM 737 N N . PRO A 1 90 ? 25.248 -31.723 8.022 1.00 77.25 90 PRO A N 1
ATOM 738 C CA . PRO A 1 90 ? 26.439 -30.888 8.124 1.00 77.25 90 PRO A CA 1
ATOM 739 C C . PRO A 1 90 ? 27.723 -31.721 7.983 1.00 77.25 90 PRO A C 1
ATOM 741 O O . PRO A 1 90 ? 27.936 -32.654 8.755 1.00 77.25 90 PRO A O 1
ATOM 744 N N . GLY A 1 91 ? 28.562 -31.398 6.996 1.00 78.81 91 GLY A N 1
ATOM 745 C CA . GLY A 1 91 ? 29.844 -32.063 6.740 1.00 78.81 91 GLY A CA 1
ATOM 746 C C . GLY A 1 91 ? 29.784 -33.220 5.738 1.00 78.81 91 GLY A C 1
ATOM 747 O O . GLY A 1 91 ? 30.835 -33.697 5.304 1.00 78.81 91 GLY A O 1
ATOM 748 N N . ASP A 1 92 ? 28.590 -33.655 5.323 1.00 79.69 92 ASP A N 1
ATOM 749 C CA . ASP A 1 92 ? 28.420 -34.673 4.286 1.00 79.69 92 ASP A CA 1
ATOM 750 C C . ASP A 1 92 ? 28.120 -34.026 2.929 1.00 79.69 92 ASP A C 1
ATOM 752 O O . ASP A 1 92 ? 26.964 -33.863 2.525 1.00 79.69 92 ASP A O 1
ATOM 756 N N . LYS A 1 93 ? 29.197 -33.738 2.190 1.00 72.12 93 LYS A N 1
ATOM 757 C CA . LYS A 1 93 ? 29.183 -33.173 0.828 1.00 72.12 93 LYS A CA 1
ATOM 758 C C . LYS A 1 93 ? 28.483 -34.049 -0.217 1.00 72.12 93 LYS A C 1
ATOM 760 O O . LYS A 1 93 ? 28.279 -33.597 -1.342 1.00 72.12 93 LYS A O 1
ATOM 765 N N . ARG A 1 94 ? 28.173 -35.315 0.097 1.00 74.12 94 ARG A N 1
ATOM 766 C CA . ARG A 1 94 ? 27.420 -36.216 -0.796 1.00 74.12 94 ARG A CA 1
ATOM 767 C C . ARG A 1 94 ? 25.916 -36.139 -0.550 1.00 74.12 94 ARG A C 1
ATOM 769 O O . ARG A 1 94 ? 25.140 -36.539 -1.415 1.00 74.12 94 ARG A O 1
ATOM 776 N N . SER A 1 95 ? 25.504 -35.612 0.599 1.00 72.81 95 SER A N 1
ATOM 777 C CA . SER A 1 95 ? 24.106 -35.367 0.928 1.00 72.81 95 SER A CA 1
ATOM 778 C C . SER A 1 95 ? 23.690 -33.979 0.431 1.00 72.81 95 SER A C 1
ATOM 780 O O . SER A 1 95 ? 24.422 -33.011 0.611 1.00 72.81 95 SER A O 1
ATOM 782 N N . SER A 1 96 ? 22.517 -33.843 -0.190 1.00 74.31 96 SER A N 1
ATOM 783 C CA . SER A 1 96 ? 21.996 -32.522 -0.569 1.00 74.31 96 SER A CA 1
ATOM 784 C C . SER A 1 96 ? 20.506 -32.411 -0.267 1.00 74.31 96 SER A C 1
ATOM 786 O O . SER A 1 96 ? 19.751 -33.340 -0.548 1.00 74.31 96 SER A O 1
ATOM 788 N N . LEU A 1 97 ? 20.075 -31.259 0.251 1.00 77.12 97 LEU A N 1
ATOM 789 C CA . LEU A 1 97 ? 18.658 -30.865 0.318 1.00 77.12 97 LEU A CA 1
ATOM 790 C C . LEU A 1 97 ? 18.149 -30.332 -1.032 1.00 77.12 97 LEU A C 1
ATOM 792 O O . LEU A 1 97 ? 17.036 -29.817 -1.128 1.00 77.12 97 LEU A O 1
ATOM 796 N N . GLY A 1 98 ? 18.967 -30.458 -2.079 1.00 76.38 98 GLY A N 1
ATOM 797 C CA . GLY A 1 98 ? 18.730 -29.887 -3.393 1.00 76.38 98 GLY A CA 1
ATOM 798 C C . GLY A 1 98 ? 19.156 -28.416 -3.509 1.00 76.38 98 GLY A C 1
ATOM 799 O O . GLY A 1 98 ? 19.510 -27.769 -2.521 1.00 76.38 98 GLY A O 1
ATOM 800 N N . PRO A 1 99 ? 19.158 -27.883 -4.743 1.00 82.75 99 PRO A N 1
ATOM 801 C CA . PRO A 1 99 ? 19.511 -26.496 -5.013 1.00 82.75 99 PRO A CA 1
ATOM 802 C C . PRO A 1 99 ? 18.432 -25.539 -4.490 1.00 82.75 99 PRO A C 1
ATOM 804 O O . PRO A 1 99 ? 17.277 -25.589 -4.916 1.00 82.75 99 PRO A O 1
ATOM 807 N N . VAL A 1 100 ? 18.822 -24.610 -3.621 1.00 84.44 100 VAL A N 1
ATOM 808 C CA . VAL A 1 100 ? 17.976 -23.502 -3.171 1.00 84.44 100 VAL A CA 1
ATOM 809 C C . VAL A 1 100 ? 18.415 -22.234 -3.895 1.00 84.44 100 VAL A C 1
ATOM 811 O O . VAL A 1 100 ? 19.578 -21.848 -3.853 1.00 84.44 100 VAL A O 1
ATOM 814 N N . ARG A 1 101 ? 17.487 -21.550 -4.572 1.00 85.88 101 ARG A N 1
ATOM 815 C CA . ARG A 1 101 ? 17.785 -20.236 -5.162 1.00 85.88 101 ARG A CA 1
ATOM 816 C C . ARG A 1 101 ? 17.715 -19.169 -4.080 1.00 85.88 101 ARG A C 1
ATOM 818 O O . ARG A 1 101 ? 16.635 -18.902 -3.554 1.00 85.88 101 ARG A O 1
ATOM 825 N N . VAL A 1 102 ? 18.846 -18.542 -3.797 1.00 85.69 102 VAL A N 1
ATOM 826 C CA . VAL A 1 102 ? 18.968 -17.480 -2.796 1.00 85.69 102 VAL A CA 1
ATOM 827 C C . VAL A 1 102 ? 19.116 -16.142 -3.519 1.00 85.69 102 VAL A C 1
ATOM 829 O O . VAL A 1 102 ? 19.789 -16.050 -4.545 1.00 85.69 102 VAL A O 1
ATOM 832 N N . TRP A 1 103 ? 18.419 -15.113 -3.034 1.00 84.56 103 TRP A N 1
ATOM 833 C CA . TRP A 1 103 ? 18.576 -13.746 -3.534 1.00 84.56 103 TRP A CA 1
ATOM 834 C C . TRP A 1 103 ? 19.762 -13.085 -2.846 1.00 84.56 103 TRP A C 1
ATOM 836 O O . TRP A 1 103 ? 19.823 -13.097 -1.619 1.00 84.56 103 TRP A O 1
ATOM 846 N N . ASN A 1 104 ? 20.641 -12.469 -3.632 1.00 85.19 104 ASN A N 1
ATOM 847 C CA . ASN A 1 104 ? 21.718 -11.655 -3.084 1.00 85.19 104 ASN A CA 1
ATOM 848 C C . ASN A 1 104 ? 21.169 -10.323 -2.562 1.00 85.19 104 ASN A C 1
ATOM 850 O O . ASN A 1 104 ? 20.205 -9.795 -3.151 1.00 85.19 104 ASN A O 1
ATOM 854 N N . PRO A 1 105 ? 21.777 -9.763 -1.501 1.00 83.00 105 PRO A N 1
ATOM 855 C CA . PRO A 1 105 ? 21.511 -8.393 -1.087 1.00 83.00 105 PRO A CA 1
ATOM 856 C C . PRO A 1 105 ? 21.799 -7.433 -2.249 1.00 83.00 105 PRO A C 1
ATOM 858 O O . PRO A 1 105 ? 22.521 -7.755 -3.195 1.00 83.00 105 PRO A O 1
ATOM 861 N N . ARG A 1 106 ? 21.155 -6.264 -2.239 1.00 77.50 106 ARG A N 1
ATOM 862 C CA . ARG A 1 106 ? 21.141 -5.366 -3.406 1.00 77.50 106 ARG A CA 1
ATOM 863 C C . ARG A 1 106 ? 22.523 -4.779 -3.692 1.00 77.50 106 ARG A C 1
ATOM 865 O O . ARG A 1 106 ? 22.815 -4.454 -4.837 1.00 77.50 106 ARG A O 1
ATOM 872 N N . GLU A 1 107 ? 23.342 -4.658 -2.662 1.00 80.38 107 GLU A N 1
ATOM 873 C CA . GLU A 1 107 ? 24.702 -4.129 -2.675 1.00 80.38 107 GLU A CA 1
ATOM 874 C C . GLU A 1 107 ? 25.655 -5.034 -3.471 1.00 80.38 107 GLU A C 1
ATOM 876 O O . GLU A 1 107 ? 26.623 -4.552 -4.048 1.00 80.38 107 GLU A O 1
ATOM 881 N N . GLU A 1 108 ? 25.341 -6.328 -3.572 1.00 83.12 108 GLU A N 1
ATOM 882 C CA . GLU A 1 108 ? 26.093 -7.310 -4.364 1.00 83.12 108 GLU A CA 1
ATOM 883 C C . GLU A 1 108 ? 25.618 -7.396 -5.825 1.00 83.12 108 GLU A C 1
ATOM 885 O O . GLU A 1 108 ? 26.162 -8.167 -6.622 1.00 83.12 108 GLU A O 1
ATOM 890 N N . TRP A 1 109 ? 24.576 -6.645 -6.203 1.00 86.19 109 TRP A N 1
ATOM 891 C CA . TRP A 1 109 ? 24.086 -6.646 -7.578 1.00 86.19 109 TRP A CA 1
ATOM 892 C C . TRP A 1 109 ? 25.016 -5.819 -8.456 1.00 86.19 109 TRP A C 1
ATOM 894 O O . TRP A 1 109 ? 25.091 -4.595 -8.356 1.00 86.19 109 TRP A O 1
ATOM 904 N N . GLU A 1 110 ? 25.664 -6.487 -9.394 1.00 84.12 110 GLU A N 1
ATOM 905 C CA . GLU A 1 110 ? 26.540 -5.829 -10.349 1.00 84.12 110 GLU A CA 1
ATOM 906 C C . GLU A 1 110 ? 25.725 -5.217 -11.494 1.00 84.12 110 GLU A C 1
ATOM 908 O O . GLU A 1 110 ? 24.810 -5.841 -12.046 1.00 84.12 110 GLU A O 1
ATOM 913 N N . THR A 1 111 ? 26.048 -3.969 -11.839 1.00 83.88 111 THR A N 1
ATOM 914 C CA . THR A 1 111 ? 25.372 -3.194 -12.886 1.00 83.88 111 THR A CA 1
ATOM 915 C C . THR A 1 111 ? 26.377 -2.751 -13.945 1.00 83.88 111 THR A C 1
ATOM 917 O O . THR A 1 111 ? 27.492 -2.354 -13.617 1.00 83.88 111 THR A O 1
ATOM 920 N N . SER A 1 112 ? 25.991 -2.780 -15.224 1.00 86.19 112 SER A N 1
ATOM 921 C CA . SER A 1 112 ? 26.887 -2.380 -16.314 1.00 86.19 112 SER A CA 1
ATOM 922 C C . SER A 1 112 ? 27.259 -0.894 -16.235 1.00 86.19 112 SER A C 1
ATOM 924 O O . SER A 1 112 ? 26.394 -0.029 -16.046 1.00 86.19 112 SER A O 1
ATOM 926 N N . GLN A 1 113 ? 28.544 -0.594 -16.445 1.00 82.06 113 GLN A N 1
ATOM 927 C CA . GLN A 1 113 ? 29.048 0.783 -16.521 1.00 82.06 113 GLN A CA 1
ATOM 928 C C . GLN A 1 113 ? 28.520 1.514 -17.762 1.00 82.06 113 GLN A C 1
ATOM 930 O O . GLN A 1 113 ? 28.153 2.687 -17.691 1.00 82.06 113 GLN A O 1
ATOM 935 N N . GLU A 1 114 ? 28.384 0.795 -18.874 1.00 85.94 114 GLU A N 1
ATOM 936 C CA . GLU A 1 114 ? 27.820 1.312 -20.117 1.00 85.94 114 GLU A CA 1
ATOM 937 C C . GLU A 1 114 ? 26.338 0.956 -20.273 1.00 85.94 114 GLU A C 1
ATOM 939 O O . GLU A 1 114 ? 25.826 -0.019 -19.702 1.00 85.94 114 GLU A O 1
ATOM 944 N N . ARG A 1 115 ? 25.629 1.748 -21.084 1.00 88.69 115 ARG A N 1
ATOM 945 C CA . ARG A 1 115 ? 24.260 1.435 -21.503 1.00 88.69 115 ARG A CA 1
ATOM 946 C C . ARG A 1 115 ? 24.302 0.409 -22.628 1.00 88.69 115 ARG A C 1
ATOM 948 O O . ARG A 1 115 ? 24.884 0.635 -23.679 1.00 88.69 115 ARG A O 1
ATOM 955 N N . THR A 1 116 ? 23.623 -0.707 -22.414 1.00 87.62 116 THR A N 1
ATOM 956 C CA . THR A 1 116 ? 23.598 -1.855 -23.335 1.00 87.62 116 THR A CA 1
ATOM 957 C C . THR A 1 116 ? 22.359 -1.877 -24.227 1.00 87.62 116 THR A C 1
ATOM 959 O O . THR A 1 116 ? 22.314 -2.600 -25.220 1.00 87.62 116 THR A O 1
ATOM 962 N N . HIS A 1 117 ? 21.326 -1.110 -23.876 1.00 87.94 117 HIS A N 1
ATOM 963 C CA . HIS A 1 117 ? 20.071 -1.034 -24.618 1.00 87.94 117 HIS A CA 1
ATOM 964 C C . HIS A 1 117 ? 19.407 0.339 -24.449 1.00 87.94 117 HIS A C 1
ATOM 966 O O . HIS A 1 117 ? 19.797 1.092 -23.550 1.00 87.94 117 HIS A O 1
ATOM 972 N N . PRO A 1 118 ? 18.436 0.698 -25.312 1.00 89.75 118 PRO A N 1
ATOM 973 C CA . PRO A 1 118 ? 17.758 1.982 -25.219 1.00 89.75 118 PRO A CA 1
ATOM 974 C C . PRO A 1 118 ? 17.096 2.153 -23.850 1.00 89.75 118 PRO A C 1
ATOM 976 O O . PRO A 1 118 ? 16.313 1.311 -23.406 1.00 89.75 118 PRO A O 1
ATOM 979 N N . ALA A 1 119 ? 17.423 3.255 -23.180 1.00 92.00 119 ALA A N 1
ATOM 980 C CA . ALA A 1 119 ? 16.849 3.588 -21.888 1.00 92.00 119 ALA A CA 1
ATOM 981 C C . ALA A 1 119 ? 15.388 4.032 -22.056 1.00 92.00 119 ALA A C 1
ATOM 983 O O . ALA A 1 119 ? 15.057 4.831 -22.936 1.00 92.00 119 ALA A O 1
ATOM 984 N N . LEU A 1 120 ? 14.504 3.540 -21.187 1.00 92.75 120 LEU A N 1
ATOM 985 C CA . LEU A 1 120 ? 13.147 4.075 -21.070 1.00 92.75 120 LEU A CA 1
ATOM 986 C C . LEU A 1 120 ? 13.098 5.290 -20.147 1.00 92.75 120 LEU A C 1
ATOM 988 O O . LEU A 1 120 ? 12.224 6.134 -20.329 1.00 92.75 120 LEU A O 1
ATOM 992 N N . VAL A 1 121 ? 14.007 5.358 -19.173 1.00 94.19 121 VAL A N 1
ATOM 993 C CA . VAL A 1 121 ? 14.056 6.376 -18.117 1.00 94.19 121 VAL A CA 1
ATOM 994 C C . VAL A 1 121 ? 15.511 6.780 -17.880 1.00 94.19 121 VAL A C 1
ATOM 996 O O . VAL A 1 121 ? 16.410 5.954 -18.031 1.00 94.19 121 VAL A O 1
ATOM 999 N N . SER A 1 122 ? 15.758 8.040 -17.520 1.00 93.88 122 SER A N 1
ATOM 1000 C CA . SER A 1 122 ? 17.103 8.498 -17.158 1.00 93.88 122 SER A CA 1
ATOM 1001 C C . SER A 1 122 ? 17.554 7.908 -15.812 1.00 93.88 122 SER A C 1
ATOM 1003 O O . SER A 1 122 ? 16.729 7.583 -14.956 1.00 93.88 122 SER A O 1
ATOM 1005 N N . ASP A 1 123 ? 18.866 7.784 -15.592 1.00 91.50 123 ASP A N 1
ATOM 1006 C CA . ASP A 1 123 ? 19.406 7.352 -14.294 1.00 91.50 123 ASP A CA 1
ATOM 1007 C C . ASP A 1 123 ? 18.965 8.301 -13.159 1.00 91.50 123 ASP A C 1
ATOM 1009 O O . ASP A 1 123 ? 18.581 7.849 -12.080 1.00 91.50 123 ASP A O 1
ATOM 1013 N N . ALA A 1 124 ? 18.932 9.611 -13.429 1.00 92.81 124 ALA A N 1
ATOM 1014 C CA . ALA A 1 124 ? 18.494 10.628 -12.474 1.00 92.81 124 ALA A CA 1
ATOM 1015 C C . ALA A 1 124 ? 17.019 10.455 -12.076 1.00 92.81 124 ALA A C 1
ATOM 1017 O O . ALA A 1 124 ? 16.692 10.434 -10.890 1.00 92.81 124 ALA A O 1
ATOM 1018 N N . ASP A 1 125 ? 16.126 10.269 -13.049 1.00 94.31 125 ASP A N 1
ATOM 1019 C CA . ASP A 1 125 ? 14.702 10.049 -12.782 1.00 94.31 125 ASP A CA 1
ATOM 1020 C C . ASP A 1 125 ? 14.456 8.728 -12.055 1.00 94.31 125 ASP A C 1
ATOM 1022 O O . ASP A 1 125 ? 13.610 8.661 -11.162 1.00 94.31 125 ASP A O 1
ATOM 1026 N N . PHE A 1 126 ? 15.211 7.679 -12.394 1.00 93.31 126 PHE A N 1
ATOM 1027 C CA . PHE A 1 126 ? 15.129 6.397 -11.702 1.00 93.31 126 PHE A CA 1
ATOM 1028 C C . PHE A 1 126 ? 15.459 6.543 -10.210 1.00 93.31 126 PHE A C 1
ATOM 1030 O O . PHE A 1 126 ? 14.694 6.062 -9.367 1.00 93.31 126 PHE A O 1
ATOM 1037 N N . LEU A 1 127 ? 16.549 7.245 -9.880 1.00 91.62 127 LEU A N 1
ATOM 1038 C CA . LEU A 1 127 ? 16.952 7.519 -8.498 1.00 91.62 127 LEU A CA 1
ATOM 1039 C C . LEU A 1 127 ? 15.921 8.382 -7.765 1.00 91.62 127 LEU A C 1
ATOM 1041 O O . LEU A 1 127 ? 15.509 8.036 -6.656 1.00 91.62 127 LEU A O 1
ATOM 1045 N N . ARG A 1 128 ? 15.424 9.446 -8.408 1.00 91.19 128 ARG A N 1
ATOM 1046 C CA . ARG A 1 128 ? 14.354 10.288 -7.849 1.00 91.19 128 ARG A CA 1
ATOM 1047 C C . ARG A 1 128 ? 13.097 9.481 -7.550 1.00 91.19 128 ARG A C 1
ATOM 1049 O O . ARG A 1 128 ? 12.485 9.668 -6.502 1.00 91.19 128 ARG A O 1
ATOM 1056 N N . VAL A 1 129 ? 12.726 8.545 -8.423 1.00 92.62 129 VAL A N 1
ATOM 1057 C CA . VAL A 1 129 ? 11.599 7.633 -8.189 1.00 92.62 129 VAL A CA 1
ATOM 1058 C C . VAL A 1 129 ? 11.820 6.740 -6.967 1.00 92.62 129 VAL A C 1
ATOM 1060 O O . VAL A 1 129 ? 10.862 6.528 -6.220 1.00 92.62 129 VAL A O 1
ATOM 1063 N N . GLN A 1 130 ? 13.045 6.252 -6.729 1.00 89.12 130 GLN A N 1
ATOM 1064 C CA . GLN A 1 130 ? 13.343 5.460 -5.526 1.00 89.12 130 GLN A CA 1
ATOM 1065 C C . GLN A 1 130 ? 13.203 6.299 -4.249 1.00 89.12 130 GLN A C 1
ATOM 1067 O O . GLN A 1 130 ? 12.726 5.796 -3.237 1.00 89.12 130 GLN A O 1
ATOM 1072 N N . GLN A 1 131 ? 13.584 7.576 -4.313 1.00 86.88 131 GLN A N 1
ATOM 1073 C CA . GLN A 1 131 ? 13.523 8.516 -3.189 1.00 86.88 131 GLN A CA 1
ATOM 1074 C C . GLN A 1 131 ? 12.142 9.152 -2.997 1.00 86.88 131 GLN A C 1
ATOM 1076 O O . GLN A 1 131 ? 11.867 9.742 -1.956 1.00 86.88 131 GLN A O 1
ATOM 1081 N N . THR A 1 132 ? 11.255 9.057 -3.989 1.00 82.44 132 THR A N 1
ATOM 1082 C CA . THR A 1 132 ? 9.929 9.662 -3.889 1.00 82.44 132 THR A CA 1
ATOM 1083 C C . THR A 1 132 ? 9.160 8.951 -2.781 1.00 82.44 132 THR A C 1
ATOM 1085 O O . THR A 1 132 ? 8.829 7.777 -2.913 1.00 82.44 132 THR A O 1
ATOM 1088 N N . SER A 1 133 ? 8.789 9.641 -1.709 1.00 69.25 133 SER A N 1
ATOM 1089 C CA . SER A 1 133 ? 7.791 9.123 -0.775 1.00 69.25 133 SER A CA 1
ATOM 1090 C C . SER A 1 133 ? 6.391 9.446 -1.298 1.00 69.25 133 SER A C 1
ATOM 1092 O O . SER A 1 133 ? 6.140 10.536 -1.797 1.00 69.25 133 SER A O 1
ATOM 1094 N N . ALA A 1 134 ? 5.469 8.482 -1.244 1.00 62.19 134 ALA A N 1
ATOM 1095 C CA . ALA A 1 134 ? 4.034 8.779 -1.372 1.00 62.19 134 ALA A CA 1
ATOM 1096 C C . ALA A 1 134 ? 3.371 8.986 -0.000 1.00 62.19 134 ALA A C 1
ATOM 1098 O O . ALA A 1 134 ? 2.167 9.228 0.078 1.00 62.19 134 ALA A O 1
ATOM 1099 N N . VAL A 1 135 ? 4.140 8.813 1.077 1.00 61.97 135 VAL A N 1
ATOM 1100 C CA . VAL A 1 135 ? 3.692 9.085 2.435 1.00 61.97 135 VAL A CA 1
ATOM 1101 C C . VAL A 1 135 ? 3.860 10.580 2.645 1.00 61.97 135 VAL A C 1
ATOM 1103 O O . VAL A 1 135 ? 4.979 11.084 2.645 1.00 61.97 135 VAL A O 1
ATOM 1106 N N . LEU A 1 136 ? 2.736 11.281 2.774 1.00 58.12 136 LEU A N 1
ATOM 1107 C CA . LEU A 1 136 ? 2.727 12.645 3.280 1.00 58.12 136 LEU A CA 1
ATOM 1108 C C . LEU A 1 136 ? 3.175 12.594 4.739 1.00 58.12 136 LEU A C 1
ATOM 1110 O O . LEU A 1 136 ? 2.465 12.034 5.582 1.00 58.12 136 LEU A O 1
ATOM 1114 N N . GLU A 1 137 ? 4.343 13.165 5.013 1.00 60.31 137 GLU A N 1
ATOM 1115 C CA . GLU A 1 137 ? 4.739 13.521 6.371 1.00 60.31 137 GLU A CA 1
ATOM 1116 C C . GLU A 1 137 ? 3.655 14.454 6.942 1.00 60.31 137 GLU A C 1
ATOM 1118 O O . GLU A 1 137 ? 3.186 15.358 6.237 1.00 60.31 137 GLU A O 1
ATOM 1123 N N . PRO A 1 138 ? 3.165 14.224 8.172 1.00 58.47 138 PRO A N 1
ATOM 1124 C CA . PRO A 1 138 ? 2.280 15.177 8.825 1.00 58.47 138 PRO A CA 1
ATOM 1125 C C . PRO A 1 138 ? 2.972 16.545 8.897 1.00 58.47 138 PRO A C 1
ATOM 1127 O O . PRO A 1 138 ? 4.059 16.642 9.453 1.00 58.47 138 PRO A O 1
ATOM 1130 N N . VAL A 1 139 ? 2.332 17.592 8.361 1.00 60.22 139 VAL A N 1
ATOM 1131 C CA . VAL A 1 139 ? 2.865 18.974 8.344 1.00 60.22 139 VAL A CA 1
ATOM 1132 C C . VAL A 1 139 ? 3.281 19.444 9.743 1.00 60.22 139 VAL A C 1
ATOM 1134 O O . VAL A 1 139 ? 4.246 20.182 9.891 1.00 60.22 139 VAL A O 1
ATOM 1137 N N . ASP A 1 140 ? 2.591 18.947 10.768 1.00 65.44 140 ASP A N 1
ATOM 1138 C CA . ASP A 1 140 ? 2.763 19.371 12.155 1.00 65.44 140 ASP A CA 1
ATOM 1139 C C . ASP A 1 140 ? 3.806 18.530 12.924 1.00 65.44 140 ASP A C 1
ATOM 1141 O O . ASP A 1 140 ? 3.910 18.657 14.141 1.00 65.44 140 ASP A O 1
ATOM 1145 N N . GLY A 1 141 ? 4.507 17.589 12.270 1.00 60.88 141 GLY A N 1
ATOM 1146 C CA . GLY A 1 141 ? 5.479 16.689 12.919 1.00 60.88 141 GLY A CA 1
ATOM 1147 C C . GLY A 1 141 ? 4.881 15.732 13.964 1.00 60.88 141 GLY A C 1
ATOM 1148 O O . GLY A 1 141 ? 5.607 14.996 14.632 1.00 60.88 141 GLY A O 1
ATOM 1149 N N . SER A 1 142 ? 3.554 15.722 14.121 1.00 64.69 142 SER A N 1
ATOM 1150 C CA . SER A 1 142 ? 2.862 14.913 15.120 1.00 64.69 142 SER A CA 1
ATOM 1151 C C . SER A 1 142 ? 2.909 13.424 14.774 1.00 64.69 142 SER A C 1
ATOM 1153 O O . SER A 1 142 ? 2.558 12.998 13.666 1.00 64.69 142 SER A O 1
ATOM 1155 N N . SER A 1 143 ? 3.305 12.603 15.751 1.00 65.88 143 SER A N 1
ATOM 1156 C CA . SER A 1 143 ? 3.192 11.155 15.632 1.00 65.88 143 SER A CA 1
ATOM 1157 C C . SER A 1 143 ? 1.718 10.763 15.757 1.00 65.88 143 SER A C 1
ATOM 1159 O O . SER A 1 143 ? 1.051 10.975 16.769 1.00 65.88 143 SER A O 1
ATOM 1161 N N . ARG A 1 144 ? 1.169 10.210 14.676 1.00 78.62 144 ARG A N 1
ATOM 1162 C CA . ARG A 1 144 ? -0.192 9.666 14.670 1.00 78.62 144 ARG A CA 1
ATOM 1163 C C . ARG A 1 144 ? -0.212 8.396 15.517 1.00 78.62 144 ARG A C 1
ATOM 1165 O O . ARG A 1 144 ? 0.340 7.382 15.091 1.00 78.62 144 ARG A O 1
ATOM 1172 N N . ARG A 1 145 ? -0.838 8.449 16.696 1.00 82.88 145 ARG A N 1
ATOM 1173 C CA . ARG A 1 145 ? -1.020 7.291 17.587 1.00 82.88 145 ARG A CA 1
ATOM 1174 C C . ARG A 1 145 ? -2.366 6.613 17.345 1.00 82.88 145 ARG A C 1
ATOM 1176 O O . ARG A 1 145 ? -3.367 7.277 17.110 1.00 82.88 145 ARG A O 1
ATOM 1183 N N . TYR A 1 146 ? -2.368 5.285 17.383 1.00 89.19 146 TYR A N 1
ATOM 1184 C CA . TYR A 1 146 ? -3.546 4.454 17.134 1.00 89.19 146 TYR A CA 1
ATOM 1185 C C . TYR A 1 146 ? -3.659 3.426 18.258 1.00 89.19 146 TYR A C 1
ATOM 1187 O O . TYR A 1 146 ? -2.956 2.407 18.247 1.00 89.19 146 TYR A O 1
ATOM 1195 N N . ALA A 1 147 ? -4.517 3.706 19.234 1.00 91.00 147 ALA A N 1
ATOM 1196 C CA . ALA A 1 147 ? -4.548 2.998 20.510 1.00 91.00 147 ALA A CA 1
ATOM 1197 C C . ALA A 1 147 ? -4.929 1.509 20.394 1.00 91.00 147 ALA A C 1
ATOM 1199 O O . ALA A 1 147 ? -4.445 0.662 21.152 1.00 91.00 147 ALA A O 1
ATOM 1200 N N . LEU A 1 148 ? -5.752 1.186 19.393 1.00 92.25 148 LEU A N 1
ATOM 1201 C CA . LEU A 1 148 ? -6.367 -0.127 19.172 1.00 92.25 148 LEU A CA 1
ATOM 1202 C C . LEU A 1 148 ? -5.715 -0.898 18.011 1.00 92.25 148 LEU A C 1
ATOM 1204 O O . LEU A 1 148 ? -6.299 -1.831 17.449 1.00 92.25 148 LEU A O 1
ATOM 1208 N N . THR A 1 149 ? -4.494 -0.517 17.621 1.00 90.19 149 THR A N 1
ATOM 1209 C CA . THR A 1 149 ? -3.758 -1.194 16.544 1.00 90.19 149 THR A CA 1
ATOM 1210 C C . THR A 1 149 ? -3.609 -2.684 16.835 1.00 90.19 149 THR A C 1
ATOM 1212 O O . THR A 1 149 ? -3.140 -3.087 17.895 1.00 90.19 149 THR A O 1
ATOM 1215 N N . GLY A 1 150 ? -4.011 -3.516 15.871 1.00 88.00 150 GLY A N 1
ATOM 1216 C CA . GLY A 1 150 ? -3.894 -4.973 15.960 1.00 88.00 150 GLY A CA 1
ATOM 1217 C C . GLY A 1 150 ? -4.961 -5.671 16.810 1.00 88.00 150 GLY A C 1
ATOM 1218 O O . GLY A 1 150 ? -5.001 -6.900 16.783 1.00 88.00 150 GLY A O 1
ATOM 1219 N N . ARG A 1 151 ? -5.837 -4.921 17.497 1.00 94.12 151 ARG A N 1
ATOM 1220 C CA . ARG A 1 151 ? -6.876 -5.455 18.398 1.00 94.12 151 ARG A CA 1
ATOM 1221 C C . ARG A 1 151 ? -8.274 -5.523 17.783 1.00 94.12 151 ARG A C 1
ATOM 1223 O O . ARG A 1 151 ? -9.145 -6.167 18.348 1.00 94.12 151 ARG A O 1
ATOM 1230 N N . LEU A 1 152 ? -8.498 -4.889 16.631 1.00 94.50 152 LEU A N 1
ATOM 1231 C CA . LEU A 1 152 ? -9.802 -4.877 15.962 1.00 94.50 152 LEU A CA 1
ATOM 1232 C C . LEU A 1 152 ? -9.855 -5.895 14.814 1.00 94.50 152 LEU A C 1
ATOM 1234 O O . LEU A 1 152 ? -9.043 -5.815 13.887 1.00 94.50 152 LEU A O 1
ATOM 1238 N N . LEU A 1 153 ? -10.837 -6.795 14.831 1.00 95.25 153 LEU A N 1
ATOM 1239 C CA . LEU A 1 153 ? -11.128 -7.788 13.792 1.00 95.25 153 LEU A CA 1
ATOM 1240 C C . LEU A 1 153 ? -12.409 -7.438 13.037 1.00 95.25 153 LEU A C 1
ATOM 1242 O O . LEU A 1 153 ? -13.309 -6.798 13.563 1.00 95.25 153 LEU A O 1
ATOM 1246 N N . CYS A 1 154 ? -12.507 -7.841 11.776 1.00 92.56 154 CYS A N 1
ATOM 1247 C CA . CYS A 1 154 ? -13.706 -7.625 10.980 1.00 92.56 154 CYS A CA 1
ATOM 1248 C C . CYS A 1 154 ? -14.679 -8.794 11.140 1.00 92.56 154 CYS A C 1
ATOM 1250 O O . CYS A 1 154 ? -14.345 -9.907 10.746 1.00 92.56 154 CYS A O 1
ATOM 1252 N N . ALA A 1 155 ? -15.908 -8.527 11.584 1.00 91.94 155 ALA A N 1
ATOM 1253 C CA . ALA A 1 155 ? -16.959 -9.541 11.722 1.00 91.94 155 ALA A CA 1
ATOM 1254 C C . ALA A 1 155 ? -17.329 -10.231 10.393 1.00 91.94 155 ALA A C 1
ATOM 1256 O O . ALA A 1 155 ? -17.825 -11.348 10.383 1.00 91.94 155 ALA A O 1
ATOM 1257 N N . VAL A 1 156 ? -17.101 -9.562 9.256 1.00 87.50 156 VAL A N 1
ATOM 1258 C CA . VAL A 1 156 ? -17.486 -10.068 7.925 1.00 87.50 156 VAL A CA 1
ATOM 1259 C C . VAL A 1 156 ? -16.431 -11.003 7.335 1.00 87.50 156 VAL A C 1
ATOM 1261 O O . VAL A 1 156 ? -16.772 -11.959 6.649 1.00 87.50 156 VAL A O 1
ATOM 1264 N N . CYS A 1 157 ? -15.142 -10.714 7.541 1.00 86.00 157 CYS A N 1
ATOM 1265 C CA . CYS A 1 157 ? -14.062 -11.433 6.853 1.00 86.00 157 CYS A CA 1
ATOM 1266 C C . CYS A 1 157 ? -12.927 -11.916 7.768 1.00 86.00 157 CYS A C 1
ATOM 1268 O O . CYS A 1 157 ? -11.897 -12.355 7.258 1.00 86.00 157 CYS A O 1
ATOM 1270 N N . GLY A 1 158 ? -13.037 -11.724 9.084 1.00 86.88 158 GLY A N 1
ATOM 1271 C CA . GLY A 1 158 ? -12.049 -12.134 10.094 1.00 86.88 158 GLY A CA 1
ATOM 1272 C C . GLY A 1 158 ? -10.710 -11.387 10.069 1.00 86.88 158 GLY A C 1
ATOM 1273 O O . GLY A 1 158 ? -9.849 -11.619 10.910 1.00 86.88 158 GLY A O 1
ATOM 1274 N N . ARG A 1 159 ? -10.482 -10.469 9.120 1.00 87.50 159 ARG A N 1
ATOM 1275 C CA . ARG A 1 159 ? -9.199 -9.750 9.002 1.00 87.50 159 ARG A CA 1
ATOM 1276 C C . ARG A 1 159 ? -9.100 -8.633 10.035 1.00 87.50 159 ARG A C 1
ATOM 1278 O O . ARG A 1 159 ? -10.095 -7.970 10.322 1.00 87.50 159 ARG A O 1
ATOM 1285 N N . ARG A 1 160 ? -7.878 -8.344 10.489 1.00 92.56 160 ARG A N 1
ATOM 1286 C CA . ARG A 1 160 ? -7.585 -7.156 11.304 1.00 92.56 160 ARG A CA 1
ATOM 1287 C C . ARG A 1 160 ? -7.909 -5.871 10.540 1.00 92.56 160 ARG A C 1
ATOM 1289 O O . ARG A 1 160 ? -7.545 -5.732 9.368 1.00 92.56 160 ARG A O 1
ATOM 1296 N N . LEU A 1 161 ? -8.582 -4.931 11.198 1.00 91.31 161 LEU A N 1
ATOM 1297 C CA . LEU A 1 161 ? -8.838 -3.613 10.622 1.00 91.31 161 LEU A CA 1
ATOM 1298 C C . LEU A 1 161 ? -7.523 -2.834 10.516 1.00 91.31 161 LEU A C 1
ATOM 1300 O O . LEU A 1 161 ? -6.651 -2.903 11.381 1.00 91.31 161 LEU A O 1
ATOM 1304 N N . VAL A 1 162 ? -7.398 -2.054 9.445 1.00 90.56 162 VAL A N 1
ATOM 1305 C CA . VAL A 1 162 ? -6.236 -1.200 9.195 1.00 90.56 162 VAL A CA 1
ATOM 1306 C C . VAL A 1 162 ? -6.509 0.191 9.750 1.00 90.56 162 VAL A C 1
ATOM 1308 O O . VAL A 1 162 ? -7.531 0.802 9.421 1.00 90.56 162 VAL A O 1
ATOM 1311 N N . ALA A 1 163 ? -5.575 0.693 10.555 1.00 90.12 163 ALA A N 1
ATOM 1312 C CA . ALA A 1 163 ? -5.610 2.039 11.104 1.00 90.12 163 ALA A CA 1
ATOM 1313 C C . ALA A 1 163 ? -5.482 3.106 10.002 1.00 90.12 163 ALA A C 1
ATOM 1315 O O . ALA A 1 163 ? -4.751 2.952 9.018 1.00 90.12 163 ALA A O 1
ATOM 1316 N N . HIS A 1 164 ? -6.229 4.193 10.144 1.00 87.94 164 HIS A N 1
ATOM 1317 C CA . HIS A 1 164 ? -6.277 5.284 9.187 1.00 87.94 164 HIS A CA 1
ATOM 1318 C C . HIS A 1 164 ? -6.688 6.588 9.867 1.00 87.94 164 HIS A C 1
ATOM 1320 O O . HIS A 1 164 ? -7.648 6.624 10.628 1.00 87.94 164 HIS A O 1
ATOM 1326 N N . TRP A 1 165 ? -6.018 7.685 9.523 1.00 86.12 165 TRP A N 1
ATOM 1327 C CA . TRP A 1 165 ? -6.389 9.020 9.991 1.00 86.12 165 TRP A CA 1
ATOM 1328 C C . TRP A 1 165 ? -7.426 9.646 9.055 1.00 86.12 165 TRP A C 1
ATOM 1330 O O . TRP A 1 165 ? -7.201 9.732 7.848 1.00 86.12 165 TRP A O 1
ATOM 1340 N N . MET A 1 166 ? -8.565 10.086 9.582 1.00 81.56 166 MET A N 1
ATOM 1341 C CA . MET A 1 166 ? -9.607 10.780 8.820 1.00 81.56 166 MET A CA 1
ATOM 1342 C C . MET A 1 166 ? -10.039 12.029 9.583 1.00 81.56 166 MET A C 1
ATOM 1344 O O . MET A 1 166 ? -10.316 11.949 10.772 1.00 81.56 166 MET A O 1
ATOM 1348 N N . ASN A 1 167 ? -10.088 13.188 8.917 1.00 82.69 167 ASN A N 1
ATOM 1349 C CA . ASN A 1 167 ? -10.514 14.463 9.518 1.00 82.69 167 ASN A CA 1
ATOM 1350 C C . ASN A 1 167 ? -9.816 14.779 10.853 1.00 82.69 167 ASN A C 1
ATOM 1352 O O . ASN A 1 167 ? -10.463 15.113 11.841 1.00 82.69 167 ASN A O 1
ATOM 1356 N N . LYS A 1 168 ? -8.486 14.626 10.887 1.00 81.12 168 LYS A N 1
ATOM 1357 C CA . LYS A 1 168 ? -7.648 14.787 12.088 1.00 81.12 168 LYS A CA 1
ATOM 1358 C C . LYS A 1 168 ? -7.977 13.829 13.256 1.00 81.12 168 LYS A C 1
ATOM 1360 O O . LYS A 1 168 ? -7.499 14.064 14.358 1.00 81.12 168 LYS A O 1
ATOM 1365 N N . LYS A 1 169 ? -8.705 12.732 13.019 1.00 87.00 169 LYS A N 1
ATOM 1366 C CA . LYS A 1 169 ? -9.062 11.728 14.035 1.00 87.00 169 LYS A CA 1
ATOM 1367 C C . LYS A 1 169 ? -8.611 10.311 13.640 1.00 87.00 169 LYS A C 1
ATOM 1369 O O . LYS A 1 169 ? -8.640 9.981 12.447 1.00 87.00 169 LYS A O 1
ATOM 1374 N N . PRO A 1 170 ? -8.230 9.458 14.606 1.00 91.19 170 PRO A N 1
ATOM 1375 C CA . PRO A 1 170 ? -7.930 8.055 14.350 1.00 91.19 170 PRO A CA 1
ATOM 1376 C C . PRO A 1 170 ? -9.203 7.248 14.051 1.00 91.19 170 PRO A C 1
ATOM 1378 O O . PRO A 1 170 ? -10.271 7.443 14.639 1.00 91.19 170 PRO A O 1
ATOM 1381 N N . GLY A 1 171 ? -9.086 6.315 13.114 1.00 93.38 171 GLY A N 1
ATOM 1382 C CA . GLY A 1 171 ? -10.134 5.370 12.758 1.00 93.38 171 GLY A CA 1
ATOM 1383 C C . GLY A 1 171 ? -9.559 4.093 12.165 1.00 93.38 171 GLY A C 1
ATOM 1384 O O . GLY A 1 171 ? -8.371 3.995 11.862 1.00 93.38 171 GLY A O 1
ATOM 1385 N N . TYR A 1 172 ? -10.420 3.105 11.980 1.00 94.19 172 TYR A N 1
ATOM 1386 C CA . TYR A 1 172 ? -10.058 1.751 11.594 1.00 94.19 172 TYR A CA 1
ATOM 1387 C C . TYR A 1 172 ? -11.000 1.272 10.501 1.00 94.19 172 TYR A C 1
ATOM 1389 O O . TYR A 1 172 ? -12.209 1.500 10.564 1.00 94.19 172 TYR A O 1
ATOM 1397 N N . ARG A 1 173 ? -10.458 0.623 9.467 1.00 92.31 173 ARG A N 1
ATOM 1398 C CA . ARG A 1 173 ? -11.266 0.134 8.344 1.00 92.31 173 ARG A CA 1
ATOM 1399 C C . ARG A 1 173 ? -10.869 -1.248 7.863 1.00 92.31 173 ARG A C 1
ATOM 1401 O O . ARG A 1 173 ? -9.686 -1.569 7.783 1.00 92.31 173 ARG A O 1
ATOM 1408 N N . CYS A 1 174 ? -11.859 -2.013 7.423 1.00 90.25 174 CYS A N 1
ATOM 1409 C CA . CYS A 1 174 ? -11.670 -3.229 6.651 1.00 90.25 174 CYS A CA 1
ATOM 1410 C C . CYS A 1 174 ? -12.240 -3.040 5.243 1.00 90.25 174 CYS A C 1
ATOM 1412 O O . CYS A 1 174 ? -13.395 -2.653 5.068 1.00 90.25 174 CYS A O 1
ATOM 1414 N N . ARG A 1 175 ? -11.416 -3.342 4.235 1.00 86.31 175 ARG A N 1
ATOM 1415 C CA . ARG A 1 175 ? -11.811 -3.385 2.818 1.00 86.31 175 ARG A CA 1
ATOM 1416 C C . ARG A 1 175 ? -11.956 -4.816 2.296 1.00 86.31 175 ARG A C 1
ATOM 1418 O O . ARG A 1 175 ? -11.875 -5.027 1.096 1.00 86.31 175 ARG A O 1
ATOM 1425 N N . HIS A 1 176 ? -12.074 -5.807 3.180 1.00 85.12 176 HIS A N 1
ATOM 1426 C CA . HIS A 1 176 ? -12.267 -7.227 2.837 1.00 85.12 176 HIS A CA 1
ATOM 1427 C C . HIS A 1 176 ? -11.207 -7.820 1.894 1.00 85.12 176 HIS A C 1
ATOM 1429 O O . HIS A 1 176 ? -11.481 -8.707 1.098 1.00 85.12 176 HIS A O 1
ATOM 1435 N N . GLY A 1 177 ? -9.965 -7.337 1.984 1.00 71.31 177 GLY A N 1
ATOM 1436 C CA . GLY A 1 177 ? -8.871 -7.763 1.101 1.00 71.31 177 GLY A CA 1
ATOM 1437 C C . GLY A 1 177 ? -8.802 -7.011 -0.232 1.00 71.31 177 GLY A C 1
ATOM 1438 O O . GLY A 1 177 ? -7.823 -7.167 -0.962 1.00 71.31 177 GLY A O 1
ATOM 1439 N N . HIS A 1 178 ? -9.759 -6.126 -0.523 1.00 71.69 178 HIS A N 1
ATOM 1440 C CA . HIS A 1 178 ? -9.651 -5.210 -1.649 1.00 71.69 178 HIS A CA 1
ATOM 1441 C C . HIS A 1 178 ? -8.589 -4.151 -1.352 1.00 71.69 178 HIS A C 1
ATOM 1443 O O . HIS A 1 178 ? -8.692 -3.337 -0.426 1.00 71.69 178 HIS A O 1
ATOM 1449 N N . THR A 1 179 ? -7.531 -4.163 -2.157 1.00 67.69 179 THR A N 1
ATOM 1450 C CA . THR A 1 179 ? -6.562 -3.071 -2.164 1.00 67.69 179 THR A CA 1
ATOM 1451 C C . THR A 1 179 ? -7.102 -1.926 -3.004 1.00 67.69 179 THR A C 1
ATOM 1453 O O . THR A 1 179 ? -7.986 -2.102 -3.836 1.00 67.69 179 THR A O 1
ATOM 1456 N N . THR A 1 180 ? -6.531 -0.738 -2.826 1.00 67.06 180 THR A N 1
ATOM 1457 C CA . THR A 1 180 ? -6.814 0.398 -3.705 1.00 67.06 180 THR A CA 1
ATOM 1458 C C . THR A 1 180 ? -6.603 0.073 -5.183 1.00 67.06 180 THR A C 1
ATOM 1460 O O . THR A 1 180 ? -7.235 0.715 -6.004 1.00 67.06 180 THR A O 1
ATOM 1463 N N . ALA A 1 181 ? -5.756 -0.899 -5.528 1.00 65.19 181 ALA A N 1
ATOM 1464 C CA . ALA A 1 181 ? -5.472 -1.260 -6.912 1.00 65.19 181 ALA A CA 1
ATOM 1465 C C . ALA A 1 181 ? -6.580 -2.084 -7.586 1.00 65.19 181 ALA A C 1
ATOM 1467 O O . ALA A 1 181 ? -6.634 -2.099 -8.812 1.00 65.19 181 ALA A O 1
ATOM 1468 N N . HIS A 1 182 ? -7.446 -2.763 -6.827 1.00 68.06 182 HIS A N 1
ATOM 1469 C CA . HIS A 1 182 ? -8.529 -3.564 -7.395 1.00 68.06 182 HIS A CA 1
ATOM 1470 C C . HIS A 1 182 ? -9.833 -2.760 -7.406 1.00 68.06 182 HIS A C 1
ATOM 1472 O O . HIS A 1 182 ? -10.200 -2.221 -6.359 1.00 68.06 182 HIS A O 1
ATOM 1478 N N . PRO A 1 183 ? -10.547 -2.684 -8.543 1.00 61.41 183 PRO A N 1
ATOM 1479 C CA . PRO A 1 183 ? -11.907 -2.169 -8.540 1.00 61.41 183 PRO A CA 1
ATOM 1480 C C . PRO A 1 183 ? -12.767 -3.055 -7.630 1.00 61.41 183 PRO A C 1
ATOM 1482 O O . PRO A 1 183 ? -12.674 -4.283 -7.666 1.00 61.41 183 PRO A O 1
ATOM 1485 N N . THR A 1 184 ? -13.540 -2.424 -6.750 1.00 63.03 184 THR A N 1
ATOM 1486 C CA . THR A 1 184 ? -14.519 -3.113 -5.903 1.00 63.03 184 THR A CA 1
ATOM 1487 C C . THR A 1 184 ? -15.686 -3.580 -6.761 1.00 63.03 184 THR A C 1
ATOM 1489 O O . THR A 1 184 ? -16.212 -2.796 -7.548 1.00 63.03 184 THR A O 1
ATOM 1492 N N . ASP A 1 185 ? -16.093 -4.836 -6.586 1.00 65.44 185 ASP A N 1
ATOM 1493 C CA . ASP A 1 185 ? -17.349 -5.336 -7.139 1.00 65.44 185 ASP A CA 1
ATOM 1494 C C . ASP A 1 185 ? -18.520 -4.590 -6.481 1.00 65.44 185 ASP A C 1
ATOM 1496 O O . ASP A 1 185 ? -18.544 -4.416 -5.259 1.00 65.44 185 ASP A O 1
ATOM 1500 N N . VAL A 1 186 ? -19.478 -4.137 -7.290 1.00 64.12 186 VAL A N 1
ATOM 1501 C CA . VAL A 1 186 ? -20.676 -3.416 -6.835 1.00 64.12 186 VAL A CA 1
ATOM 1502 C C . VAL A 1 186 ? -21.537 -4.310 -5.933 1.00 64.12 186 VAL A C 1
ATOM 1504 O O . VAL A 1 186 ? -22.203 -3.801 -5.033 1.00 64.12 186 VAL A O 1
ATOM 1507 N N . ALA A 1 187 ? -21.470 -5.635 -6.113 1.00 71.31 187 ALA A N 1
ATOM 1508 C CA . ALA A 1 187 ? -22.168 -6.620 -5.285 1.00 71.31 187 ALA A CA 1
ATOM 1509 C C . ALA A 1 187 ? -21.392 -7.051 -4.019 1.00 71.31 187 ALA A C 1
ATOM 1511 O O . ALA A 1 187 ? -21.880 -7.873 -3.242 1.00 71.31 187 ALA A O 1
ATOM 1512 N N . GLY A 1 188 ? -20.179 -6.531 -3.798 1.00 70.75 188 GLY A N 1
ATOM 1513 C CA . GLY A 1 188 ? -19.327 -6.927 -2.676 1.00 70.75 188 GLY A CA 1
ATOM 1514 C C . GLY A 1 188 ? -19.801 -6.406 -1.308 1.00 70.75 188 GLY A C 1
ATOM 1515 O O . GLY A 1 188 ? -20.546 -5.425 -1.222 1.00 70.75 188 GLY A O 1
ATOM 1516 N N . PRO A 1 189 ? -19.336 -7.015 -0.198 1.00 78.06 189 PRO A N 1
ATOM 1517 C CA . PRO A 1 189 ? -19.649 -6.533 1.141 1.00 78.06 189 PRO A CA 1
ATOM 1518 C C . PRO A 1 189 ? -19.140 -5.100 1.347 1.00 78.06 189 PRO A C 1
ATOM 1520 O O . PRO A 1 189 ? -18.002 -4.759 1.004 1.00 78.06 189 PRO A O 1
ATOM 1523 N N . LYS A 1 190 ? -19.978 -4.251 1.956 1.00 84.81 190 LYS A N 1
ATOM 1524 C CA . LYS A 1 190 ? -19.618 -2.864 2.284 1.00 84.81 190 LYS A CA 1
ATOM 1525 C C . LYS A 1 190 ? -18.401 -2.829 3.205 1.00 84.81 190 LYS A C 1
ATOM 1527 O O . LYS A 1 190 ? -18.235 -3.690 4.071 1.00 84.81 190 LYS A O 1
ATOM 1532 N N . TRP A 1 191 ? -17.553 -1.816 3.041 1.00 88.44 191 TRP A N 1
ATOM 1533 C CA . TRP A 1 191 ? -16.406 -1.619 3.927 1.00 88.44 191 TRP A CA 1
ATOM 1534 C C . TRP A 1 191 ? -16.875 -1.436 5.369 1.00 88.44 191 TRP A C 1
ATOM 1536 O O . TRP A 1 191 ? -17.811 -0.685 5.635 1.00 88.44 191 TRP A O 1
ATOM 1546 N N . VAL A 1 192 ? -16.186 -2.094 6.297 1.00 91.50 192 VAL A N 1
ATOM 1547 C CA . VAL A 1 192 ? -16.379 -1.847 7.727 1.00 91.50 192 VAL A CA 1
ATOM 1548 C C . VAL A 1 192 ? -15.495 -0.671 8.110 1.00 91.50 192 VAL A C 1
ATOM 1550 O O . VAL A 1 192 ? -14.304 -0.668 7.796 1.00 91.50 192 VAL A O 1
ATOM 1553 N N . PHE A 1 193 ? -16.066 0.329 8.772 1.00 93.31 193 PHE A N 1
ATOM 1554 C CA . PHE A 1 193 ? -15.343 1.497 9.257 1.00 93.31 193 PHE A CA 1
ATOM 1555 C C . PHE A 1 193 ? -15.812 1.862 10.659 1.00 93.31 193 PHE A C 1
ATOM 1557 O O . PHE A 1 193 ? -17.012 1.930 10.909 1.00 93.31 193 PHE A O 1
ATOM 1564 N N . TRP A 1 194 ? -14.852 2.160 11.529 1.00 93.88 194 TRP A N 1
ATOM 1565 C CA . TRP A 1 194 ? -15.090 2.624 12.885 1.00 93.88 194 TRP A CA 1
ATOM 1566 C C . TRP A 1 194 ? -14.124 3.749 13.245 1.00 93.88 194 TRP A C 1
ATOM 1568 O O . TRP A 1 194 ? -12.913 3.612 13.087 1.00 93.88 194 TRP A O 1
ATOM 1578 N N . ALA A 1 195 ? -14.651 4.867 13.742 1.00 93.44 195 ALA A N 1
ATOM 1579 C CA . ALA A 1 195 ? -13.828 5.883 14.394 1.00 93.44 195 ALA A CA 1
ATOM 1580 C C . ALA A 1 195 ? -13.394 5.373 15.774 1.00 93.44 195 ALA A C 1
ATOM 1582 O O . ALA A 1 195 ? -14.207 4.761 16.463 1.00 93.44 195 ALA A O 1
ATOM 1583 N N . GLU A 1 196 ? -12.158 5.652 16.193 1.00 93.69 196 GLU A N 1
ATOM 1584 C CA . GLU A 1 196 ? -11.617 5.154 17.469 1.00 93.69 196 GLU A CA 1
ATOM 1585 C C . GLU A 1 196 ? -12.499 5.551 18.660 1.00 93.69 196 GLU A C 1
ATOM 1587 O O . GLU A 1 196 ? -12.954 4.692 19.410 1.00 93.69 196 GLU A O 1
ATOM 1592 N N . ALA A 1 197 ? -12.860 6.834 18.740 1.00 91.19 197 ALA A N 1
ATOM 1593 C CA . ALA A 1 197 ? -13.756 7.352 19.771 1.00 91.19 197 ALA A CA 1
ATOM 1594 C C . ALA A 1 197 ? -15.130 6.660 19.778 1.00 91.19 197 ALA A C 1
ATOM 1596 O O . ALA A 1 197 ? -15.733 6.493 20.832 1.00 91.19 197 ALA A O 1
ATOM 1597 N N . ARG A 1 198 ? -15.631 6.228 18.610 1.00 92.69 198 ARG A N 1
ATOM 1598 C CA . ARG A 1 198 ? -16.915 5.520 18.518 1.00 92.69 198 ARG A CA 1
ATOM 1599 C C . ARG A 1 198 ? -16.799 4.078 19.006 1.00 92.69 198 ARG A C 1
ATOM 1601 O O . ARG A 1 198 ? -17.744 3.599 19.622 1.00 92.69 198 ARG A O 1
ATOM 1608 N N . VAL A 1 199 ? -15.679 3.398 18.744 1.00 92.62 199 VAL A N 1
ATOM 1609 C CA . VAL A 1 199 ? -15.422 2.058 19.304 1.00 92.62 199 VAL A CA 1
ATOM 1610 C C . VAL A 1 199 ? -15.426 2.142 20.824 1.00 92.62 199 VAL A C 1
ATOM 1612 O O . VAL A 1 199 ? -16.197 1.434 21.461 1.00 92.62 199 VAL A O 1
ATOM 1615 N N . PHE A 1 200 ? -14.637 3.065 21.376 1.00 92.75 200 PHE A N 1
ATOM 1616 C CA . PHE A 1 200 ? -14.545 3.276 22.816 1.00 92.75 200 PHE A CA 1
ATOM 1617 C C . PHE A 1 200 ? -15.909 3.592 23.442 1.00 92.75 200 PHE A C 1
ATOM 1619 O O . PHE A 1 200 ? -16.364 2.848 24.303 1.00 92.75 200 PHE A O 1
ATOM 1626 N N . ALA A 1 201 ? -16.614 4.612 22.941 1.00 91.00 201 ALA A N 1
ATOM 1627 C CA . ALA A 1 201 ? -17.912 5.012 23.488 1.00 91.00 201 ALA A CA 1
ATOM 1628 C C . ALA A 1 201 ? -18.968 3.895 23.421 1.00 91.00 201 ALA A C 1
ATOM 1630 O O . ALA A 1 201 ? -19.797 3.775 24.318 1.00 91.00 201 ALA A O 1
ATOM 1631 N N . THR A 1 202 ? -18.945 3.071 22.368 1.00 91.25 202 THR A N 1
ATOM 1632 C CA . THR A 1 202 ? -19.902 1.962 22.240 1.00 91.25 202 THR A CA 1
ATOM 1633 C C . THR A 1 202 ? -19.599 0.858 23.250 1.00 91.25 202 THR A C 1
ATOM 1635 O O . THR A 1 202 ? -20.519 0.371 23.896 1.00 91.25 202 THR A O 1
ATOM 1638 N N . LEU A 1 203 ? -18.325 0.495 23.428 1.00 90.56 203 LEU A N 1
ATOM 1639 C CA . LEU A 1 203 ? -17.926 -0.553 24.370 1.00 90.56 203 LEU A CA 1
ATOM 1640 C C . LEU A 1 203 ? -18.091 -0.118 25.830 1.00 90.56 203 LEU A C 1
ATOM 1642 O O . LEU A 1 203 ? -18.622 -0.888 26.625 1.00 90.56 203 LEU A O 1
ATOM 1646 N N . ALA A 1 204 ? -17.721 1.121 26.165 1.00 87.88 204 ALA A N 1
ATOM 1647 C CA . ALA A 1 204 ? -17.928 1.685 27.500 1.00 87.88 204 ALA A CA 1
ATOM 1648 C C . ALA A 1 204 ? -19.422 1.738 27.875 1.00 87.88 204 ALA A C 1
ATOM 1650 O O . ALA A 1 204 ? -19.785 1.503 29.021 1.00 87.88 204 ALA A O 1
ATOM 1651 N N . GLY A 1 205 ? -20.307 1.981 26.898 1.00 85.38 205 GLY A N 1
ATOM 1652 C CA . GLY A 1 205 ? -21.757 1.933 27.108 1.00 85.38 205 GLY A CA 1
ATOM 1653 C C . GLY A 1 205 ? -22.350 0.520 27.213 1.00 85.38 205 GLY A C 1
ATOM 1654 O O . GLY A 1 205 ? -23.473 0.374 27.687 1.00 85.38 205 GLY A O 1
ATOM 1655 N N . GLN A 1 206 ? -21.635 -0.515 26.759 1.00 86.19 206 GLN A N 1
ATOM 1656 C CA . GLN A 1 206 ? -22.102 -1.909 26.751 1.00 86.19 206 GLN A CA 1
ATOM 1657 C C . GLN A 1 206 ? -21.584 -2.730 27.938 1.00 86.19 206 GLN A C 1
ATOM 1659 O O . GLN A 1 206 ? -22.242 -3.687 28.342 1.00 86.19 206 GLN A O 1
ATOM 1664 N N . HIS A 1 207 ? -20.424 -2.373 28.492 1.00 82.50 207 HIS A N 1
ATOM 1665 C CA . HIS A 1 207 ? -19.744 -3.142 29.531 1.00 82.50 207 HIS A CA 1
ATOM 1666 C C . HIS A 1 207 ? -19.431 -2.260 30.742 1.00 82.50 207 HIS A C 1
ATOM 1668 O O . HIS A 1 207 ? -18.573 -1.384 30.669 1.00 82.50 207 HIS A O 1
ATOM 1674 N N . LEU A 1 208 ? -20.075 -2.544 31.878 1.00 77.69 208 LEU A N 1
ATOM 1675 C CA . LEU A 1 208 ? -19.812 -1.863 33.156 1.00 77.69 208 LEU A CA 1
ATOM 1676 C C . LEU A 1 208 ? -18.341 -1.968 33.588 1.00 77.69 208 LEU A C 1
ATOM 1678 O O . LEU A 1 208 ? -17.800 -1.025 34.145 1.00 77.69 208 LEU A O 1
ATOM 1682 N N . GLU A 1 209 ? -17.679 -3.081 33.270 1.00 78.75 209 GLU A N 1
ATOM 1683 C CA . GLU A 1 209 ? -16.260 -3.330 33.574 1.00 78.75 209 GLU A CA 1
ATOM 1684 C C . GLU A 1 209 ? -15.298 -2.377 32.844 1.00 78.75 209 GLU A C 1
ATOM 1686 O O . GLU A 1 209 ? -14.139 -2.250 33.225 1.00 78.75 209 GLU A O 1
ATOM 1691 N N . LEU A 1 210 ? -15.770 -1.713 31.785 1.00 81.56 210 LEU A N 1
ATOM 1692 C CA . LEU A 1 210 ? -15.002 -0.741 31.008 1.00 81.56 210 LEU A CA 1
ATOM 1693 C C . LEU A 1 210 ? -15.371 0.705 31.357 1.00 81.56 210 LEU A C 1
ATOM 1695 O O . LEU A 1 210 ? -14.815 1.621 30.754 1.00 81.56 210 LEU A O 1
ATOM 1699 N N . ALA A 1 211 ? -16.302 0.921 32.293 1.00 76.12 211 ALA A N 1
ATOM 1700 C CA . ALA A 1 211 ? -16.799 2.250 32.645 1.00 76.12 211 ALA A CA 1
ATOM 1701 C C . ALA A 1 211 ? -15.726 3.139 33.297 1.00 76.12 211 ALA A C 1
ATOM 1703 O O . ALA A 1 211 ? -15.800 4.360 33.176 1.00 76.12 211 ALA A O 1
ATOM 1704 N N . ASP A 1 212 ? -14.725 2.532 33.941 1.00 81.50 212 ASP A N 1
ATOM 1705 C CA . ASP A 1 212 ? -13.630 3.249 34.607 1.00 81.50 212 ASP A CA 1
ATOM 1706 C C . ASP A 1 212 ? -12.530 3.714 33.636 1.00 81.50 212 ASP A C 1
ATOM 1708 O O . ASP A 1 212 ? -11.712 4.574 33.981 1.00 81.50 212 ASP A O 1
ATOM 1712 N N . LEU A 1 213 ? -12.501 3.168 32.414 1.00 87.31 213 LEU A N 1
ATOM 1713 C CA . LEU A 1 213 ? -11.533 3.558 31.390 1.00 87.31 213 LEU A CA 1
ATOM 1714 C C . LEU A 1 213 ? -11.845 4.977 30.907 1.00 87.31 213 LEU A C 1
ATOM 1716 O O . LEU A 1 213 ? -12.998 5.298 30.620 1.00 87.31 213 LEU A O 1
ATOM 1720 N N . GLN A 1 214 ? -10.825 5.828 30.794 1.00 85.38 214 GLN A N 1
ATOM 1721 C CA . GLN A 1 214 ? -11.019 7.236 30.435 1.00 85.38 214 GLN A CA 1
ATOM 1722 C C . GLN A 1 214 ? -11.010 7.442 28.922 1.00 85.38 214 GLN A C 1
ATOM 1724 O O . GLN A 1 214 ? -11.712 8.311 28.397 1.00 85.38 214 GLN A O 1
ATOM 1729 N N . ASP A 1 215 ? -10.218 6.643 28.206 1.00 87.75 215 ASP A N 1
ATOM 1730 C CA . ASP A 1 215 ? -10.041 6.805 26.773 1.00 87.75 215 ASP A CA 1
ATOM 1731 C C . ASP A 1 215 ? -9.729 5.501 26.012 1.00 87.75 215 ASP A C 1
ATOM 1733 O O . ASP A 1 215 ? -9.755 4.376 26.521 1.00 87.75 215 ASP A O 1
ATOM 1737 N N . ALA A 1 216 ? -9.461 5.660 24.714 1.00 89.00 216 ALA A N 1
ATOM 1738 C CA . ALA A 1 216 ? -9.110 4.551 23.842 1.00 89.00 216 ALA A CA 1
ATOM 1739 C C . ALA A 1 216 ? -7.706 3.978 24.114 1.00 89.00 216 ALA A C 1
ATOM 1741 O O . ALA A 1 216 ? -7.479 2.813 23.779 1.00 89.00 216 ALA A O 1
ATOM 1742 N N . GLU A 1 217 ? -6.770 4.756 24.677 1.00 90.25 217 GLU A N 1
ATOM 1743 C CA . GLU A 1 217 ? -5.440 4.272 25.076 1.00 90.25 217 GLU A CA 1
ATOM 1744 C C . GLU A 1 217 ? -5.566 3.297 26.256 1.00 90.25 217 GLU A C 1
ATOM 1746 O O . GLU A 1 217 ? -4.998 2.197 26.192 1.00 90.25 217 GLU A O 1
ATOM 1751 N N . ASP A 1 218 ? -6.395 3.633 27.246 1.00 91.00 218 ASP A N 1
ATOM 1752 C CA . ASP A 1 218 ? -6.758 2.760 28.366 1.00 91.00 218 ASP A CA 1
ATOM 1753 C C . ASP A 1 218 ? -7.419 1.471 27.875 1.00 91.00 218 ASP A C 1
ATOM 1755 O O . ASP A 1 218 ? -6.981 0.369 28.218 1.00 91.00 218 ASP A O 1
ATOM 1759 N N . LEU A 1 219 ? -8.408 1.586 26.979 1.00 91.62 219 LEU A N 1
ATOM 1760 C CA . LEU A 1 219 ? -9.041 0.427 26.344 1.00 91.62 219 LEU A CA 1
ATOM 1761 C C . LEU A 1 219 ? -8.023 -0.438 25.599 1.00 91.62 219 LEU A C 1
ATOM 1763 O O . LEU A 1 219 ? -8.034 -1.661 25.717 1.00 91.62 219 LEU A O 1
ATOM 1767 N N . GLY A 1 220 ? -7.112 0.174 24.843 1.00 91.31 220 GLY A N 1
ATOM 1768 C CA . GLY A 1 220 ? -6.052 -0.557 24.161 1.00 91.31 220 GLY A CA 1
ATOM 1769 C C . GLY A 1 220 ? -5.166 -1.332 25.137 1.00 91.31 220 GLY A C 1
ATOM 1770 O O . GLY A 1 220 ? -4.761 -2.456 24.836 1.00 91.31 220 GLY A O 1
ATOM 1771 N N . THR A 1 221 ? -4.866 -0.748 26.296 1.00 92.12 221 THR A N 1
ATOM 1772 C CA . THR A 1 221 ? -4.049 -1.370 27.346 1.00 92.12 221 THR A CA 1
ATOM 1773 C C . THR A 1 221 ? -4.790 -2.513 28.024 1.00 92.12 221 THR A C 1
ATOM 1775 O O . THR A 1 221 ? -4.223 -3.598 28.145 1.00 92.12 221 THR A O 1
ATOM 1778 N N . TYR A 1 222 ? -6.069 -2.324 28.343 1.00 90.81 222 TYR A N 1
ATOM 1779 C CA . TYR A 1 222 ? -6.950 -3.368 28.859 1.00 90.81 222 TYR A CA 1
ATOM 1780 C C . TYR A 1 222 ? -7.023 -4.567 27.899 1.00 90.81 222 TYR A C 1
ATOM 1782 O O . TYR A 1 222 ? -6.707 -5.693 28.277 1.00 90.81 222 TYR A O 1
ATOM 1790 N N . LEU A 1 223 ? -7.322 -4.331 26.616 1.00 92.12 223 LEU A N 1
ATOM 1791 C CA . LEU A 1 223 ? -7.408 -5.401 25.614 1.00 92.12 223 LEU A CA 1
ATOM 1792 C C . LEU A 1 223 ? -6.083 -6.161 25.449 1.00 92.12 223 LEU A C 1
ATOM 1794 O O . LEU A 1 223 ? -6.088 -7.348 25.138 1.00 92.12 223 LEU A O 1
ATOM 1798 N N . ARG A 1 224 ? -4.938 -5.492 25.640 1.00 91.19 224 ARG A N 1
ATOM 1799 C CA . ARG A 1 224 ? -3.622 -6.146 25.634 1.00 91.19 224 ARG A CA 1
ATOM 1800 C C . ARG A 1 224 ? -3.398 -7.008 26.870 1.00 91.19 224 ARG A C 1
ATOM 1802 O O . ARG A 1 224 ? -2.883 -8.110 26.721 1.00 91.19 224 ARG A O 1
ATOM 1809 N N . ALA A 1 225 ? -3.760 -6.508 28.046 1.00 91.19 225 ALA A N 1
ATOM 1810 C CA . ALA A 1 225 ? -3.545 -7.196 29.314 1.00 91.19 225 ALA A CA 1
ATOM 1811 C C . ALA A 1 225 ? -4.357 -8.496 29.418 1.00 91.19 225 ALA A C 1
ATOM 1813 O O . ALA A 1 225 ? -3.841 -9.496 29.906 1.00 91.19 225 ALA A O 1
ATOM 1814 N N . TYR A 1 226 ? -5.591 -8.492 28.912 1.00 89.06 226 TYR A N 1
ATOM 1815 C CA . TYR A 1 226 ? -6.508 -9.637 28.979 1.00 89.06 226 TYR A CA 1
ATOM 1816 C C . TYR A 1 226 ? -6.539 -10.489 27.701 1.00 89.06 226 TYR A C 1
ATOM 1818 O O . TYR A 1 226 ? -7.385 -11.366 27.565 1.00 89.06 226 TYR A O 1
ATOM 1826 N N . ASP A 1 227 ? -5.641 -10.202 26.757 1.00 90.31 227 ASP A N 1
ATOM 1827 C CA . ASP A 1 227 ? -5.604 -10.774 25.410 1.00 90.31 227 ASP A CA 1
ATOM 1828 C C . ASP A 1 227 ? -6.977 -10.860 24.724 1.00 90.31 227 ASP A C 1
ATOM 1830 O O . ASP A 1 227 ? -7.441 -11.895 24.250 1.00 90.31 227 ASP A O 1
ATOM 1834 N N . LEU A 1 228 ? -7.646 -9.715 24.682 1.00 92.56 228 LEU A N 1
ATOM 1835 C CA . LEU A 1 228 ? -8.954 -9.557 24.069 1.00 92.56 228 LEU A CA 1
ATOM 1836 C C . LEU A 1 228 ? -8.822 -8.889 22.699 1.00 92.56 228 LEU A C 1
ATOM 1838 O O . LEU A 1 228 ? -7.891 -8.117 22.419 1.00 92.56 228 LEU A O 1
ATOM 1842 N N . VAL A 1 229 ? -9.796 -9.172 21.843 1.00 94.12 229 VAL A N 1
ATOM 1843 C CA . VAL A 1 229 ? -9.994 -8.528 20.545 1.00 94.12 229 VAL A CA 1
ATOM 1844 C C . VAL A 1 229 ? -11.403 -7.966 20.459 1.00 94.12 229 VAL A C 1
ATOM 1846 O O . VAL A 1 229 ? -12.336 -8.458 21.084 1.00 94.12 229 VAL A O 1
ATOM 1849 N N . VAL A 1 230 ? -11.567 -6.921 19.658 1.00 94.62 230 VAL A N 1
ATOM 1850 C CA . VAL A 1 230 ? -12.882 -6.352 19.363 1.00 94.62 230 VAL A CA 1
ATOM 1851 C C . VAL A 1 230 ? -13.273 -6.759 17.953 1.00 94.62 230 VAL A C 1
ATOM 1853 O O . VAL A 1 230 ? -12.587 -6.420 16.985 1.00 94.62 230 VAL A O 1
ATOM 1856 N N . VAL A 1 231 ? -14.392 -7.453 17.818 1.00 94.94 231 VAL A N 1
ATOM 1857 C CA . VAL A 1 231 ? -14.974 -7.830 16.535 1.00 94.94 231 VAL A CA 1
ATOM 1858 C C . VAL A 1 231 ? -15.914 -6.721 16.067 1.00 94.94 231 VAL A C 1
ATOM 1860 O O . VAL A 1 231 ? -16.929 -6.422 16.689 1.00 94.94 231 VAL A O 1
ATOM 1863 N N . CYS A 1 232 ? -15.558 -6.073 14.959 1.00 94.56 232 CYS A N 1
ATOM 1864 C CA . CYS A 1 232 ? -16.258 -4.935 14.373 1.00 94.56 232 CYS A CA 1
ATOM 1865 C C . CYS A 1 232 ? -17.042 -5.347 13.116 1.00 94.56 232 CYS A C 1
ATOM 1867 O O . CYS A 1 232 ? -16.459 -5.759 12.105 1.00 94.56 232 CYS A O 1
ATOM 1869 N N . GLY A 1 233 ? -18.362 -5.173 13.148 1.00 90.88 233 GLY A N 1
ATOM 1870 C CA . GLY A 1 233 ? -19.276 -5.338 12.018 1.00 90.88 233 GLY A CA 1
ATOM 1871 C C . GLY A 1 233 ? -19.759 -4.010 11.426 1.00 90.88 233 GLY A C 1
ATOM 1872 O O . GLY A 1 233 ? -19.222 -2.933 11.708 1.00 90.88 233 GLY A O 1
ATOM 1873 N N . LEU A 1 234 ? -20.792 -4.079 10.581 1.00 86.56 234 LEU A N 1
ATOM 1874 C CA . LEU A 1 234 ? -21.486 -2.903 10.045 1.00 86.56 234 LEU A CA 1
ATOM 1875 C C . LEU A 1 234 ? -22.405 -2.314 11.126 1.00 86.56 234 LEU A C 1
ATOM 1877 O O . LEU A 1 234 ? -23.593 -2.609 11.170 1.00 86.56 234 LEU A O 1
ATOM 1881 N N . GLY A 1 235 ? -21.838 -1.499 12.015 1.00 85.62 235 GLY A N 1
ATOM 1882 C CA . GLY A 1 235 ? -22.579 -0.855 13.107 1.00 85.62 235 GLY A CA 1
ATOM 1883 C C . GLY A 1 235 ? -22.643 -1.657 14.410 1.00 85.62 235 GLY A C 1
ATOM 1884 O O . GLY A 1 235 ? -23.096 -1.116 15.411 1.00 85.62 235 GLY A O 1
ATOM 1885 N N . THR A 1 236 ? -22.110 -2.881 14.434 1.00 90.19 236 THR A N 1
ATOM 1886 C CA . THR A 1 236 ? -21.922 -3.679 15.654 1.00 90.19 236 THR A CA 1
ATOM 1887 C C . THR A 1 236 ? -20.456 -3.739 16.090 1.00 90.19 236 THR A C 1
ATOM 1889 O O . THR A 1 236 ? -19.548 -3.749 15.254 1.00 90.19 236 THR A O 1
ATOM 1892 N N . VAL A 1 237 ? -20.230 -3.795 17.402 1.00 93.44 237 VAL A N 1
ATOM 1893 C CA . VAL A 1 237 ? -18.945 -4.125 18.034 1.00 93.44 237 VAL A CA 1
ATOM 1894 C C . VAL A 1 237 ? -19.199 -5.096 19.179 1.00 93.44 237 VAL A C 1
ATOM 1896 O O . VAL A 1 237 ? -20.223 -4.982 19.849 1.00 93.44 237 VAL A O 1
ATOM 1899 N N . ALA A 1 238 ? -18.292 -6.046 19.368 1.00 92.12 238 ALA A N 1
ATOM 1900 C CA . ALA A 1 238 ? -18.310 -6.995 20.475 1.00 92.12 238 ALA A CA 1
ATOM 1901 C C . ALA A 1 238 ? -16.876 -7.301 20.914 1.00 92.12 238 ALA A C 1
ATOM 1903 O O . ALA A 1 238 ? -15.959 -7.228 20.094 1.00 92.12 238 ALA A O 1
ATOM 1904 N N . ILE A 1 239 ? -16.682 -7.628 22.189 1.00 91.12 239 ILE A N 1
ATOM 1905 C CA . ILE A 1 239 ? -15.394 -8.076 22.722 1.00 91.12 239 ILE A CA 1
ATOM 1906 C C . ILE A 1 239 ? -15.391 -9.597 22.749 1.00 91.12 239 ILE A C 1
ATOM 1908 O O . ILE A 1 239 ? -16.325 -10.217 23.251 1.00 91.12 239 ILE A O 1
ATOM 1912 N N . GLU A 1 240 ? -14.327 -10.180 22.219 1.00 90.69 240 GLU A N 1
ATOM 1913 C CA . GLU A 1 240 ? -14.097 -11.617 22.213 1.00 90.69 240 GLU A CA 1
ATOM 1914 C C . GLU A 1 240 ? -12.693 -11.906 22.753 1.00 90.69 240 GLU A C 1
ATOM 1916 O O . GLU A 1 240 ? -11.784 -11.074 22.652 1.00 90.69 240 GLU A O 1
ATOM 1921 N N . ALA A 1 241 ? -12.505 -13.093 23.332 1.00 85.94 241 ALA A N 1
ATOM 1922 C CA . ALA A 1 241 ? -11.167 -13.577 23.643 1.00 85.94 241 ALA A CA 1
ATOM 1923 C C . ALA A 1 241 ? -10.374 -13.709 22.340 1.00 85.94 241 ALA A C 1
ATOM 1925 O O . ALA A 1 241 ? -10.906 -14.197 21.338 1.00 85.94 241 ALA A O 1
ATOM 1926 N N . ALA A 1 242 ? -9.112 -13.277 22.331 1.00 76.88 242 ALA A N 1
ATOM 1927 C CA . ALA A 1 242 ? -8.237 -13.583 21.214 1.00 76.88 242 ALA A CA 1
ATOM 1928 C C . ALA A 1 242 ? -8.082 -15.108 21.173 1.00 76.88 242 ALA A C 1
ATOM 1930 O O . ALA A 1 242 ? -7.412 -15.699 22.015 1.00 76.88 242 ALA A O 1
ATOM 1931 N N . ALA A 1 243 ? -8.759 -15.771 20.236 1.00 63.78 243 ALA A N 1
ATOM 1932 C CA . ALA A 1 243 ? -8.520 -17.184 20.013 1.00 63.78 243 ALA A CA 1
ATOM 1933 C C . ALA A 1 243 ? -7.032 -17.348 19.683 1.00 63.78 243 ALA A C 1
ATOM 1935 O O . ALA A 1 243 ? -6.528 -16.740 18.732 1.00 63.78 243 ALA A O 1
ATOM 1936 N N . VAL A 1 244 ? -6.330 -18.134 20.498 1.00 45.91 244 VAL A N 1
ATOM 1937 C CA . VAL A 1 244 ? -5.006 -18.631 20.149 1.00 45.91 244 VAL A CA 1
ATOM 1938 C C . VAL A 1 244 ? -5.230 -19.468 18.893 1.00 45.91 244 VAL A C 1
ATOM 1940 O O . VAL A 1 244 ? -5.891 -20.503 18.955 1.00 45.91 244 VAL A O 1
ATOM 1943 N N . ASP A 1 245 ? -4.731 -19.008 17.744 1.00 40.09 245 ASP A N 1
ATOM 1944 C CA . ASP A 1 245 ? -4.377 -19.927 16.665 1.00 40.09 245 ASP A CA 1
ATOM 1945 C C . ASP A 1 245 ? -3.281 -20.824 17.264 1.00 40.09 245 ASP A C 1
ATOM 1947 O O . ASP A 1 245 ? -2.093 -20.537 17.126 1.00 40.09 245 ASP A O 1
ATOM 1951 N N . GLU A 1 246 ? -3.658 -21.860 18.017 1.00 31.50 246 GLU A N 1
ATOM 1952 C CA . GLU A 1 246 ? -2.796 -23.021 18.183 1.00 31.50 246 GLU A CA 1
ATOM 1953 C C . GLU A 1 246 ? -2.629 -23.551 16.755 1.00 31.50 246 GLU A C 1
ATOM 1955 O O . GLU A 1 246 ? -3.616 -23.972 16.141 1.00 31.50 246 GLU A O 1
ATOM 1960 N N . PRO A 1 247 ? -1.434 -23.456 16.145 1.00 32.59 247 PRO A N 1
ATOM 1961 C CA . PRO A 1 247 ? -1.213 -24.182 14.912 1.00 32.59 247 PRO A CA 1
ATOM 1962 C C . PRO A 1 247 ? -1.472 -25.651 15.242 1.00 32.59 247 PRO A C 1
ATOM 1964 O O . PRO A 1 247 ? -0.925 -26.136 16.227 1.00 32.59 247 PRO A O 1
ATOM 1967 N N . ASP A 1 248 ? -2.287 -26.340 14.439 1.00 31.31 248 ASP A N 1
ATOM 1968 C CA . ASP A 1 248 ? -2.495 -27.792 14.499 1.00 31.31 248 ASP A CA 1
ATOM 1969 C C . ASP A 1 248 ? -1.144 -28.533 14.371 1.00 31.31 248 ASP A C 1
ATOM 1971 O O . ASP A 1 248 ? -0.789 -29.093 13.333 1.00 31.31 248 ASP A O 1
ATOM 1975 N N . PHE A 1 249 ? -0.354 -28.547 15.437 1.00 30.80 249 PHE A N 1
ATOM 1976 C CA . PHE A 1 249 ? 0.645 -29.553 15.704 1.00 30.80 249 PHE A CA 1
ATOM 1977 C C . PHE A 1 249 ? -0.068 -30.598 16.540 1.00 30.80 249 PHE A C 1
ATOM 1979 O O . PHE A 1 249 ? 0.025 -30.637 17.764 1.00 30.80 249 PHE A O 1
ATOM 1986 N N . ALA A 1 250 ? -0.793 -31.467 15.839 1.00 31.70 250 ALA A N 1
ATOM 1987 C CA . ALA A 1 250 ? -1.147 -32.772 16.357 1.00 31.70 250 ALA A CA 1
ATOM 1988 C C . ALA A 1 250 ? 0.157 -33.508 16.706 1.00 31.70 250 ALA A C 1
ATOM 1990 O O . ALA A 1 250 ? 0.744 -34.210 15.882 1.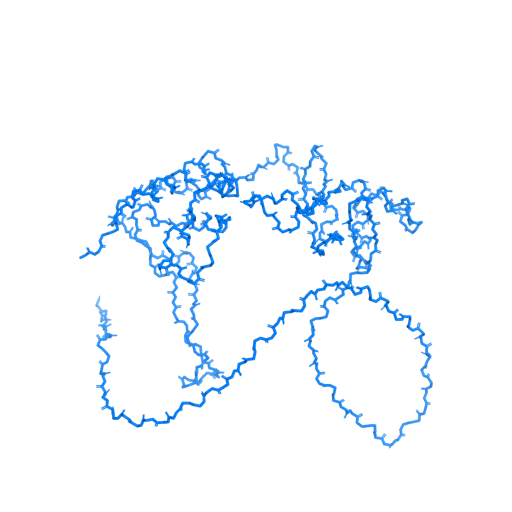00 31.70 250 ALA A O 1
ATOM 1991 N N . LEU A 1 251 ? 0.647 -33.315 17.929 1.00 29.72 251 LEU A N 1
ATOM 1992 C CA . LEU A 1 251 ? 1.576 -34.247 18.535 1.00 29.72 251 LEU A CA 1
ATOM 1993 C C . LEU A 1 251 ? 0.784 -35.541 18.756 1.00 29.72 251 LEU A C 1
ATOM 1995 O O . LEU A 1 251 ? -0.287 -35.496 19.370 1.00 29.72 251 LEU A O 1
ATOM 1999 N N . PRO A 1 252 ? 1.244 -36.693 18.243 1.00 31.27 252 PRO A N 1
ATOM 2000 C CA . PRO A 1 252 ? 0.580 -37.949 18.534 1.00 31.27 252 PRO A CA 1
ATOM 2001 C C . PRO A 1 252 ? 0.595 -38.147 20.050 1.00 31.27 252 PRO A C 1
ATOM 2003 O O . PRO A 1 252 ? 1.657 -38.133 20.672 1.00 31.27 252 PRO A O 1
ATOM 2006 N N . SER A 1 253 ? -0.596 -38.299 20.635 1.00 31.45 253 SER A N 1
ATOM 2007 C CA . SER A 1 253 ? -0.764 -38.688 22.033 1.00 31.45 253 SER A CA 1
ATOM 2008 C C . SER A 1 253 ? 0.045 -39.955 22.285 1.00 31.45 253 SER A C 1
ATOM 2010 O O . SER A 1 253 ? -0.332 -41.046 21.854 1.00 31.45 253 SER A O 1
ATOM 2012 N N . ALA A 1 254 ? 1.173 -39.812 22.976 1.00 29.98 254 ALA A N 1
ATOM 2013 C CA . ALA A 1 254 ? 1.840 -40.937 23.590 1.00 29.98 254 ALA A CA 1
ATOM 2014 C C . ALA A 1 254 ? 0.918 -41.430 24.708 1.00 29.98 254 ALA A C 1
ATOM 2016 O O . ALA A 1 254 ? 0.736 -40.765 25.726 1.00 29.98 254 ALA A O 1
ATOM 2017 N N . VAL A 1 255 ? 0.305 -42.589 24.485 1.00 34.12 255 VAL A N 1
ATOM 2018 C CA . VAL A 1 255 ? -0.394 -43.350 25.517 1.00 34.12 255 VAL A CA 1
ATOM 2019 C C . VAL A 1 255 ? 0.650 -43.753 26.559 1.00 34.12 255 VAL A C 1
ATOM 2021 O O . VAL A 1 255 ? 1.363 -44.741 26.395 1.00 34.12 255 VAL A O 1
ATOM 2024 N N . VAL A 1 256 ? 0.778 -42.963 27.623 1.00 34.06 256 VAL A N 1
ATOM 2025 C CA . VAL A 1 256 ? 1.495 -43.371 28.831 1.00 34.06 256 VAL A CA 1
ATOM 2026 C C . VAL A 1 256 ? 0.538 -44.254 29.620 1.00 34.06 256 VAL A C 1
ATOM 2028 O O . VAL A 1 256 ? -0.441 -43.777 30.187 1.00 34.06 256 VAL A O 1
ATOM 2031 N N . GLN A 1 257 ? 0.793 -45.561 29.619 1.00 33.97 257 GLN A N 1
ATOM 2032 C CA . GLN A 1 257 ? 0.105 -46.475 30.525 1.00 33.97 257 GLN A CA 1
ATOM 2033 C C . GLN A 1 257 ? 0.523 -46.161 31.974 1.00 33.97 257 GLN A C 1
ATOM 2035 O O . GLN A 1 257 ? 1.726 -46.051 32.237 1.00 33.97 257 GLN A O 1
ATOM 2040 N N . PRO A 1 258 ? -0.419 -46.023 32.924 1.00 32.62 258 PRO A N 1
ATOM 2041 C CA . PRO A 1 258 ? -0.076 -45.828 34.325 1.00 32.62 258 PRO A CA 1
ATOM 2042 C C . PRO A 1 258 ? 0.553 -47.102 34.902 1.00 32.62 258 PRO A C 1
ATOM 2044 O O . PRO A 1 258 ? 0.058 -48.212 34.698 1.00 32.62 258 PRO A O 1
ATOM 2047 N N . ARG A 1 259 ? 1.65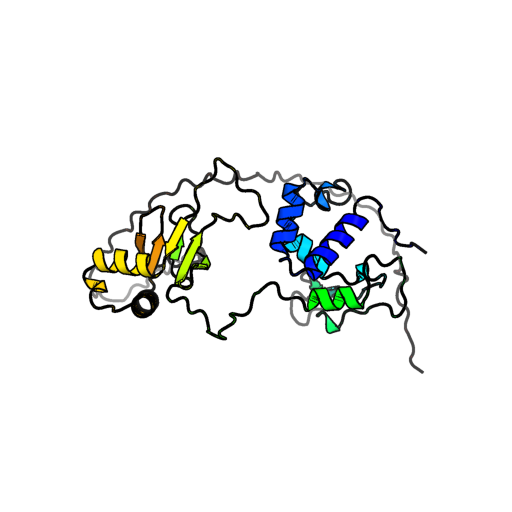7 -46.939 35.638 1.00 35.34 259 ARG A N 1
ATOM 2048 C CA . ARG A 1 259 ? 2.244 -48.012 36.450 1.00 35.34 259 ARG A CA 1
ATOM 2049 C C . ARG A 1 259 ? 1.374 -48.242 37.695 1.00 35.34 259 ARG A C 1
ATOM 2051 O O . ARG A 1 259 ? 0.883 -47.268 38.264 1.00 35.34 259 ARG A O 1
ATOM 2058 N N . PRO A 1 260 ? 1.194 -49.491 38.150 1.00 30.67 260 PRO A N 1
ATOM 2059 C CA . PRO A 1 260 ? 0.428 -49.777 39.357 1.00 30.67 260 PRO A CA 1
ATOM 2060 C C . PRO A 1 260 ? 1.224 -49.329 40.592 1.00 30.67 260 PRO A C 1
ATOM 2062 O O . PRO A 1 260 ? 2.308 -49.858 40.835 1.00 30.67 260 PRO A O 1
ATOM 2065 N N . GLY A 1 261 ? 0.716 -48.361 41.367 1.00 45.59 261 GLY A N 1
ATOM 2066 C CA . GLY A 1 261 ? 1.365 -47.994 42.633 1.00 45.59 261 GLY A CA 1
ATOM 2067 C C . GLY A 1 261 ? 0.900 -46.736 43.370 1.00 45.59 261 GLY A C 1
ATOM 2068 O O . GLY A 1 261 ? 1.012 -46.727 44.593 1.00 45.59 261 GLY A O 1
ATOM 2069 N N . ASP A 1 262 ? 0.347 -45.714 42.711 1.00 35.81 262 ASP A N 1
ATOM 2070 C CA . ASP A 1 262 ? 0.114 -44.432 43.397 1.00 35.81 262 ASP A CA 1
ATOM 2071 C C . ASP A 1 262 ? -1.336 -44.228 43.861 1.00 35.81 262 ASP A C 1
ATOM 2073 O O . ASP A 1 262 ? -2.305 -44.394 43.119 1.00 35.81 262 ASP A O 1
ATOM 2077 N N . ARG A 1 263 ? -1.458 -43.905 45.154 1.00 33.50 263 ARG A N 1
ATOM 2078 C CA . ARG A 1 263 ? -2.702 -43.701 45.903 1.00 33.50 263 ARG A CA 1
ATOM 2079 C C . ARG A 1 263 ? -3.388 -42.384 45.531 1.00 33.50 263 ARG A C 1
ATOM 2081 O O . ARG A 1 263 ? -2.746 -41.392 45.207 1.00 33.50 263 ARG A O 1
ATOM 2088 N N . ALA A 1 264 ? -4.713 -42.419 45.647 1.00 36.12 264 ALA A N 1
ATOM 2089 C CA . ALA A 1 264 ? -5.667 -41.373 45.310 1.00 36.12 264 ALA A CA 1
ATOM 2090 C C . ALA A 1 264 ? -5.417 -40.018 45.999 1.00 36.12 264 ALA A C 1
ATOM 2092 O O . ALA A 1 264 ? -5.271 -39.943 47.218 1.00 36.12 264 ALA A O 1
ATOM 2093 N N . GLY A 1 265 ? -5.498 -38.952 45.204 1.00 32.34 265 GLY A N 1
ATOM 2094 C CA . GLY A 1 265 ? -5.889 -37.613 45.631 1.00 32.34 265 GLY A CA 1
ATOM 2095 C C . GLY A 1 265 ? -6.899 -37.075 44.617 1.00 32.34 265 GLY A C 1
ATOM 2096 O O . GLY A 1 265 ? -6.634 -37.114 43.416 1.00 32.34 265 GLY A O 1
ATOM 2097 N N . GLU A 1 266 ? -8.075 -36.652 45.078 1.00 32.25 266 GLU A N 1
ATOM 2098 C CA . GLU A 1 266 ? -9.145 -36.104 44.234 1.00 32.25 266 GLU A CA 1
ATOM 2099 C C . GLU A 1 266 ? -8.717 -34.780 43.577 1.00 32.25 266 GLU A C 1
ATOM 2101 O O . GLU A 1 266 ? -8.332 -33.848 44.288 1.00 32.25 266 GLU A O 1
ATOM 2106 N N . PRO A 1 267 ? -8.834 -34.625 42.245 1.00 31.62 267 PRO A N 1
ATOM 2107 C CA . PRO A 1 267 ? -8.792 -33.315 41.626 1.00 31.62 267 PRO A CA 1
ATOM 2108 C C . PRO A 1 267 ? -10.209 -32.735 41.521 1.00 31.62 267 PRO A C 1
ATOM 2110 O O . PRO A 1 267 ? -11.133 -33.340 40.978 1.00 31.62 267 PRO A O 1
ATOM 2113 N N . VAL A 1 268 ? -10.346 -31.516 42.034 1.00 29.72 268 VAL A N 1
ATOM 2114 C CA . VAL A 1 268 ? -11.525 -30.653 41.939 1.00 29.72 268 VAL A CA 1
ATOM 2115 C C . VAL A 1 268 ? -11.919 -30.463 40.467 1.00 29.72 268 VAL A C 1
ATOM 2117 O O . VAL A 1 268 ? -11.147 -29.939 39.663 1.00 29.72 268 VAL A O 1
ATOM 2120 N N . VAL A 1 269 ? -13.134 -30.887 40.109 1.00 29.81 269 VAL A N 1
ATOM 2121 C CA . VAL A 1 269 ? -13.688 -30.758 38.754 1.00 29.81 269 VAL A CA 1
ATOM 2122 C C . VAL A 1 269 ? -14.101 -29.305 38.511 1.00 29.81 269 VAL A C 1
ATOM 2124 O O . VAL A 1 269 ? -15.178 -28.867 38.909 1.00 29.81 269 VAL A O 1
ATOM 2127 N N . ALA A 1 270 ? -13.244 -28.545 37.830 1.00 28.67 270 ALA A N 1
ATOM 2128 C CA . ALA A 1 270 ? -13.631 -27.277 37.225 1.00 28.67 270 ALA A CA 1
ATOM 2129 C C . ALA A 1 270 ? -14.507 -27.562 35.995 1.00 28.67 270 ALA A C 1
ATOM 2131 O O . ALA A 1 270 ? -14.030 -28.073 34.980 1.00 28.67 270 ALA A O 1
ATOM 2132 N N . VAL A 1 271 ? -15.796 -27.232 36.089 1.00 30.86 271 VAL A N 1
ATOM 2133 C CA . VAL A 1 271 ? -16.751 -27.317 34.977 1.00 30.86 271 VAL A CA 1
ATOM 2134 C C . VAL A 1 271 ? -16.344 -26.303 33.904 1.00 30.86 271 VAL A C 1
ATOM 2136 O O . VAL A 1 271 ? -16.684 -25.122 33.972 1.00 30.86 271 VAL A O 1
ATOM 2139 N N . ARG A 1 272 ? -15.588 -26.761 32.902 1.00 27.59 272 ARG A N 1
ATOM 2140 C CA . ARG A 1 272 ? -15.353 -26.018 31.662 1.00 27.59 272 ARG A CA 1
ATOM 2141 C C . ARG A 1 272 ? -16.644 -26.045 30.850 1.00 27.59 272 ARG A C 1
ATOM 2143 O O . ARG A 1 272 ? -17.078 -27.107 30.417 1.00 27.59 272 ARG A O 1
ATOM 2150 N N . ARG A 1 273 ? -17.269 -24.882 30.658 1.00 31.39 273 ARG A N 1
ATOM 2151 C CA . ARG A 1 273 ? -18.327 -24.726 29.654 1.00 31.39 273 ARG A CA 1
ATOM 2152 C C . ARG A 1 273 ? -17.677 -24.779 28.274 1.00 31.39 273 ARG A C 1
ATOM 2154 O O . ARG A 1 273 ? -16.746 -24.021 28.011 1.00 31.39 273 ARG A O 1
ATOM 2161 N N . GLU A 1 274 ? -18.144 -25.694 27.433 1.00 24.81 274 GLU A N 1
ATOM 2162 C CA . GLU A 1 274 ? -17.679 -25.826 26.053 1.00 24.81 274 GLU A CA 1
ATOM 2163 C C . GLU A 1 274 ? -17.973 -24.538 25.265 1.00 24.81 274 GLU A C 1
ATOM 2165 O O . GLU A 1 274 ? -19.085 -24.003 25.353 1.00 24.81 274 GLU A O 1
ATOM 2170 N N . PRO A 1 275 ? -17.006 -24.015 24.492 1.00 29.12 275 PRO A N 1
ATOM 2171 C CA . PRO A 1 275 ? -17.268 -22.909 23.592 1.00 29.12 275 PRO A CA 1
ATOM 2172 C C . PRO A 1 275 ? -18.159 -23.396 22.445 1.00 29.12 275 PRO A C 1
ATOM 2174 O O . PRO A 1 275 ? -17.789 -24.277 21.670 1.00 29.12 275 PRO A O 1
ATOM 2177 N N . VAL A 1 27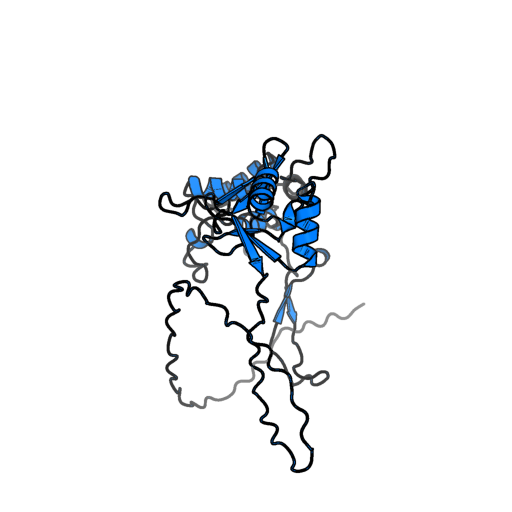6 ? -19.340 -22.790 22.327 1.00 29.30 276 VAL A N 1
ATOM 2178 C CA . VAL A 1 276 ? -20.226 -22.948 21.173 1.00 29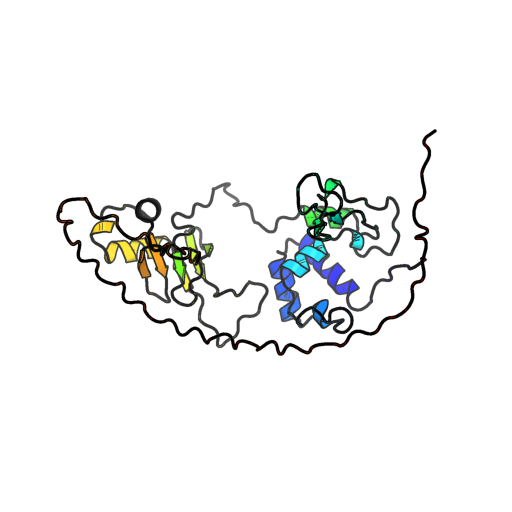.30 276 VAL A CA 1
ATOM 2179 C C . VAL A 1 276 ? -19.524 -22.333 19.960 1.00 29.30 276 VAL A C 1
ATOM 2181 O O . VAL A 1 276 ? -19.534 -21.118 19.769 1.00 29.30 276 VAL A O 1
ATOM 2184 N N . GLN A 1 277 ? -18.879 -23.168 19.143 1.00 33.12 277 GLN A N 1
ATOM 2185 C CA . GLN A 1 277 ? -18.385 -22.766 17.830 1.00 33.12 277 GLN A CA 1
ATOM 2186 C C . GLN A 1 277 ? -19.580 -22.454 16.923 1.00 33.12 277 GLN A C 1
ATOM 2188 O O . GLN A 1 277 ? -20.327 -23.343 16.515 1.00 33.12 277 GLN A O 1
ATOM 2193 N N . LEU A 1 278 ? -19.740 -21.183 16.557 1.00 31.25 278 LEU A N 1
ATOM 2194 C CA . LEU A 1 278 ? -20.499 -20.814 15.368 1.00 31.25 278 LEU A CA 1
ATOM 2195 C C . LEU A 1 278 ? -19.742 -21.350 14.149 1.00 31.25 278 LEU A C 1
ATOM 2197 O O . LEU A 1 278 ? -18.697 -20.824 13.766 1.00 31.25 278 LEU A O 1
ATOM 2201 N N . ALA A 1 279 ? -20.268 -22.420 13.552 1.00 28.83 279 ALA A N 1
ATOM 2202 C CA . ALA A 1 279 ? -19.773 -22.964 12.298 1.00 28.83 279 ALA A CA 1
ATOM 2203 C C . ALA A 1 279 ? -19.918 -21.909 11.188 1.00 28.83 279 ALA A C 1
ATOM 2205 O O . ALA A 1 279 ? -20.999 -21.683 10.645 1.00 28.83 279 ALA A O 1
ATOM 2206 N N . LEU A 1 280 ? -18.814 -21.238 10.859 1.00 33.38 280 LEU A N 1
ATOM 2207 C CA . LEU A 1 280 ? -18.710 -20.409 9.664 1.00 33.38 280 LEU A CA 1
ATOM 2208 C C . LEU A 1 280 ? -18.718 -21.336 8.434 1.00 33.38 280 LEU A C 1
ATOM 2210 O O . LEU A 1 280 ? -17.921 -22.277 8.388 1.00 33.38 280 LEU A O 1
ATOM 2214 N N . PRO A 1 281 ? -19.574 -21.100 7.423 1.00 28.02 281 PRO A N 1
ATOM 2215 C CA . PRO A 1 281 ? -19.654 -21.946 6.240 1.00 28.02 281 PRO A CA 1
ATOM 2216 C C . PRO A 1 281 ? -18.449 -21.679 5.331 1.00 28.02 281 PRO A C 1
ATOM 2218 O O . PRO A 1 281 ? -18.505 -20.890 4.387 1.00 28.02 281 PRO A O 1
ATOM 2221 N N . LEU A 1 282 ? -17.327 -22.332 5.620 1.00 31.84 282 LEU A N 1
ATOM 2222 C CA . LEU A 1 282 ? -16.218 -22.451 4.685 1.00 31.84 282 LEU A CA 1
ATOM 2223 C C . LEU A 1 282 ? -16.525 -23.615 3.741 1.00 31.84 282 LEU A C 1
ATOM 2225 O O . LEU A 1 282 ? -16.539 -24.775 4.143 1.00 31.84 282 LEU A O 1
ATOM 2229 N N . ALA A 1 283 ? -16.788 -23.297 2.474 1.00 28.98 283 ALA A N 1
ATOM 2230 C CA . ALA A 1 283 ? -16.878 -24.287 1.411 1.00 28.98 283 ALA A CA 1
ATOM 2231 C C . ALA A 1 283 ? -15.565 -25.087 1.337 1.00 28.98 283 ALA A C 1
ATOM 2233 O O . ALA A 1 283 ? -14.487 -24.517 1.149 1.00 28.98 283 ALA A O 1
ATOM 2234 N N . GLU A 1 284 ? -15.664 -26.407 1.494 1.00 29.61 284 GLU A N 1
ATOM 2235 C CA . GLU A 1 284 ? -14.521 -27.316 1.512 1.00 29.61 284 GLU A CA 1
ATOM 2236 C C . GLU A 1 284 ? -13.689 -27.227 0.217 1.00 29.61 284 GLU A C 1
ATOM 2238 O O . GLU A 1 284 ? -14.234 -27.277 -0.896 1.00 29.61 284 GLU A O 1
ATOM 2243 N N . PRO A 1 285 ? -12.349 -27.170 0.304 1.00 30.06 285 PRO A N 1
ATOM 2244 C CA . PRO A 1 285 ? -11.506 -27.336 -0.866 1.00 30.06 285 PRO A CA 1
ATOM 2245 C C . PRO A 1 285 ? -11.573 -28.794 -1.344 1.00 30.06 285 PRO A C 1
ATOM 2247 O O . PRO A 1 285 ? -11.071 -29.712 -0.694 1.00 30.06 285 PRO A O 1
ATOM 2250 N N . ARG A 1 286 ? -12.167 -29.007 -2.526 1.00 29.73 286 ARG A N 1
ATOM 2251 C CA . ARG A 1 286 ? -12.187 -30.296 -3.237 1.00 29.73 286 ARG A CA 1
ATOM 2252 C C . ARG A 1 286 ? -10.776 -30.895 -3.320 1.00 29.73 286 ARG A C 1
ATOM 2254 O O . ARG A 1 286 ? -9.932 -30.423 -4.087 1.00 29.73 286 ARG A O 1
ATOM 2261 N N . ARG A 1 287 ? -10.534 -31.971 -2.564 1.00 30.59 287 ARG A N 1
ATOM 2262 C CA . ARG A 1 287 ? -9.317 -32.793 -2.640 1.00 30.59 287 ARG A CA 1
ATOM 2263 C C . ARG A 1 287 ? -9.195 -33.383 -4.051 1.00 30.59 287 ARG A C 1
ATOM 2265 O O . ARG A 1 287 ? -9.987 -34.234 -4.442 1.00 30.59 287 ARG A O 1
ATOM 2272 N N . ARG A 1 288 ? -8.196 -32.949 -4.827 1.00 31.05 288 ARG A N 1
ATOM 2273 C CA . ARG A 1 288 ? -7.786 -33.651 -6.054 1.00 31.05 288 ARG A CA 1
ATOM 2274 C C . ARG A 1 288 ? -7.019 -34.911 -5.661 1.00 31.05 288 ARG A C 1
ATOM 2276 O O . ARG A 1 288 ? -5.887 -34.833 -5.189 1.00 31.05 288 ARG A O 1
ATOM 2283 N N . SER A 1 289 ? -7.637 -36.062 -5.877 1.00 30.08 289 SER A N 1
ATOM 2284 C CA . SER A 1 289 ? -7.023 -37.384 -5.799 1.00 30.08 289 SER A CA 1
ATOM 2285 C C . SER A 1 289 ? -5.869 -37.493 -6.808 1.00 30.08 289 SER A C 1
ATOM 2287 O O . SER A 1 289 ? -6.060 -37.426 -8.022 1.00 30.08 289 SER A O 1
ATOM 2289 N N . ARG A 1 290 ? -4.640 -37.646 -6.301 1.00 30.97 290 ARG A N 1
ATOM 2290 C CA . ARG A 1 290 ? -3.466 -38.033 -7.096 1.00 30.97 290 ARG A CA 1
ATOM 2291 C C . ARG A 1 290 ? -3.591 -39.523 -7.418 1.00 30.97 290 ARG A C 1
ATOM 2293 O O . ARG A 1 290 ? -3.384 -40.362 -6.550 1.00 30.97 290 ARG A O 1
ATOM 2300 N N . ARG A 1 291 ? -3.928 -39.849 -8.664 1.00 28.98 291 ARG A N 1
ATOM 2301 C CA . ARG A 1 291 ? -3.814 -41.210 -9.199 1.00 28.98 291 ARG A CA 1
ATOM 2302 C C . ARG A 1 291 ? -2.332 -41.455 -9.504 1.00 28.98 291 ARG A C 1
ATOM 2304 O O . ARG A 1 291 ? -1.771 -40.773 -10.359 1.00 28.98 291 ARG A O 1
ATOM 2311 N N . MET A 1 292 ? -1.689 -42.359 -8.764 1.00 26.97 292 MET A N 1
ATOM 2312 C CA . MET A 1 292 ? -0.358 -42.862 -9.113 1.00 26.97 292 MET A CA 1
ATOM 2313 C C . MET A 1 292 ? -0.468 -43.628 -10.434 1.00 26.97 292 MET A C 1
ATOM 2315 O O . MET A 1 292 ? -1.282 -44.542 -10.546 1.00 26.97 292 MET A O 1
ATOM 2319 N N . MET A 1 293 ? 0.340 -43.255 -11.424 1.00 28.81 293 MET A N 1
ATOM 2320 C CA . MET A 1 293 ? 0.687 -44.147 -12.525 1.00 28.81 293 MET A CA 1
ATOM 2321 C C . MET A 1 293 ? 2.137 -44.575 -12.335 1.00 28.81 293 MET A C 1
ATOM 2323 O O . MET A 1 293 ? 3.039 -43.739 -12.292 1.00 28.81 293 MET A O 1
ATOM 2327 N N . LEU A 1 294 ? 2.315 -45.884 -12.175 1.00 28.98 294 LEU A N 1
ATOM 2328 C CA . LEU A 1 294 ? 3.581 -46.586 -12.326 1.00 28.98 294 LEU A CA 1
ATOM 2329 C C . LEU A 1 294 ? 4.069 -46.383 -13.765 1.00 28.98 294 LEU A C 1
ATOM 2331 O O . LEU A 1 294 ? 3.349 -46.712 -14.705 1.00 28.98 294 LEU A O 1
ATOM 2335 N N . ALA A 1 295 ? 5.275 -45.842 -13.927 1.00 29.45 295 ALA A N 1
ATOM 2336 C CA . ALA A 1 295 ? 5.994 -45.862 -15.194 1.00 29.45 295 ALA A CA 1
ATOM 2337 C C . ALA A 1 295 ? 7.117 -46.896 -15.086 1.00 29.45 295 ALA A C 1
ATOM 2339 O O . ALA A 1 295 ? 7.909 -46.872 -14.143 1.00 29.45 295 ALA A O 1
ATOM 2340 N N . ALA A 1 296 ? 7.096 -47.827 -16.034 1.00 28.39 296 ALA A N 1
ATOM 2341 C CA . ALA A 1 296 ? 8.010 -48.942 -16.172 1.00 28.39 296 ALA A CA 1
ATOM 2342 C C . ALA A 1 296 ? 9.450 -48.480 -16.430 1.00 28.39 296 ALA A C 1
ATOM 2344 O O . ALA A 1 296 ? 9.693 -47.444 -17.048 1.00 28.39 296 ALA A O 1
ATOM 2345 N N . ALA A 1 297 ? 10.385 -49.295 -15.949 1.00 29.30 297 ALA A N 1
ATOM 2346 C CA . ALA A 1 297 ? 11.801 -49.202 -16.241 1.00 29.30 297 ALA A CA 1
ATOM 2347 C C . ALA A 1 297 ? 12.062 -49.397 -17.742 1.00 29.30 297 ALA A C 1
ATOM 2349 O O . ALA A 1 297 ? 11.532 -50.322 -18.355 1.00 29.30 297 ALA A O 1
ATOM 2350 N N . SER A 1 298 ? 12.926 -48.557 -18.304 1.00 30.00 298 SER A N 1
ATOM 2351 C CA . SER A 1 298 ? 13.660 -48.862 -19.528 1.00 30.00 298 SER A CA 1
ATOM 2352 C C . SER A 1 298 ? 15.117 -48.477 -19.308 1.00 30.00 298 SER A C 1
ATOM 2354 O O . SER A 1 298 ? 15.436 -47.306 -19.089 1.00 30.00 298 SER A O 1
ATOM 2356 N N . GLU A 1 299 ? 15.966 -49.497 -19.316 1.00 31.30 299 GLU A N 1
ATOM 2357 C CA . GLU A 1 299 ? 17.418 -49.406 -19.381 1.00 31.30 299 GLU A CA 1
ATOM 2358 C C . GLU A 1 299 ? 17.833 -48.695 -20.677 1.00 31.30 299 GLU A C 1
ATOM 2360 O O . GLU A 1 299 ? 17.211 -48.870 -21.725 1.00 31.30 299 GLU A O 1
ATOM 2365 N N . GLY A 1 300 ? 18.866 -47.860 -20.595 1.00 30.44 300 GLY A N 1
ATOM 2366 C CA . GLY A 1 300 ? 19.361 -47.073 -21.718 1.00 30.44 300 GLY A CA 1
ATOM 2367 C C . GLY A 1 300 ? 20.722 -46.471 -21.393 1.00 30.44 300 GLY A C 1
ATOM 2368 O O . GLY A 1 300 ? 20.812 -45.428 -20.755 1.00 30.44 300 GLY A O 1
ATOM 2369 N N . GLU A 1 301 ? 21.736 -47.237 -21.779 1.00 30.52 301 GLU A N 1
ATOM 2370 C CA . GLU A 1 301 ? 23.166 -46.986 -21.981 1.00 30.52 301 GLU A CA 1
ATOM 2371 C C . GLU A 1 301 ? 23.742 -45.577 -21.756 1.00 30.52 301 GLU A C 1
ATOM 2373 O O . GLU A 1 301 ? 23.222 -44.540 -22.166 1.00 30.52 301 GLU A O 1
ATOM 2378 N N . GLY A 1 302 ? 24.915 -45.580 -21.120 1.00 35.56 302 GLY A N 1
ATOM 2379 C CA . GLY A 1 302 ? 25.651 -44.393 -20.729 1.00 35.56 302 GLY A CA 1
ATOM 2380 C C . GLY A 1 302 ? 26.351 -43.671 -21.874 1.00 35.56 302 GLY A C 1
ATOM 2381 O O . GLY A 1 302 ? 26.932 -44.271 -22.771 1.00 35.56 302 GLY A O 1
ATOM 2382 N N . GLN A 1 303 ? 26.416 -42.352 -21.726 1.00 32.53 303 GLN A N 1
ATOM 2383 C CA . GLN A 1 303 ? 27.400 -41.498 -22.375 1.00 32.53 303 GLN A CA 1
ATOM 2384 C C . GLN A 1 303 ? 27.884 -40.461 -21.358 1.00 32.53 303 GLN A C 1
ATOM 2386 O O . GLN A 1 303 ? 27.131 -39.610 -20.885 1.00 32.53 303 GLN A O 1
ATOM 2391 N N . LYS A 1 304 ? 29.164 -40.573 -20.982 1.00 34.94 304 LYS A N 1
ATOM 2392 C CA . LYS A 1 304 ? 29.901 -39.547 -20.237 1.00 34.94 304 LYS A CA 1
ATOM 2393 C C . LYS A 1 304 ? 30.007 -38.304 -21.121 1.00 34.94 304 LYS A C 1
ATOM 2395 O O . LYS A 1 304 ? 30.807 -38.286 -22.048 1.00 34.94 304 LYS A O 1
ATOM 2400 N N . ALA A 1 305 ? 29.229 -37.272 -20.815 1.00 31.58 305 ALA A N 1
ATOM 2401 C CA . ALA A 1 305 ? 29.468 -35.929 -21.324 1.00 31.58 305 ALA A CA 1
ATOM 2402 C C . ALA A 1 305 ? 30.314 -35.164 -20.295 1.00 31.58 305 ALA A C 1
ATOM 2404 O O . ALA A 1 305 ? 29.841 -34.815 -19.210 1.00 31.58 305 ALA A O 1
ATOM 2405 N N . GLU A 1 306 ? 31.588 -34.953 -20.620 1.00 31.95 306 GLU A N 1
ATOM 2406 C CA . GLU A 1 306 ? 32.465 -34.018 -19.918 1.00 31.95 306 GLU A CA 1
ATOM 2407 C C . GLU A 1 306 ? 31.874 -32.603 -19.997 1.00 31.95 306 GLU A C 1
ATOM 2409 O O . GLU A 1 306 ? 31.452 -32.148 -21.057 1.00 31.95 306 GLU A O 1
ATOM 2414 N N . ASN A 1 307 ? 31.808 -31.917 -18.856 1.00 30.75 307 ASN A N 1
ATOM 2415 C CA . ASN A 1 307 ? 31.216 -30.588 -18.721 1.00 30.75 307 ASN A CA 1
ATOM 2416 C C . ASN A 1 307 ? 32.283 -29.501 -18.993 1.00 30.75 307 ASN A C 1
ATOM 2418 O O . ASN A 1 307 ? 33.179 -29.329 -18.160 1.00 30.75 307 ASN A O 1
ATOM 2422 N N . PRO A 1 308 ? 32.225 -28.742 -20.108 1.00 33.25 308 PRO A N 1
ATOM 2423 C CA . PRO A 1 308 ? 33.313 -27.872 -20.554 1.00 33.25 308 PRO A CA 1
ATOM 2424 C C . PRO A 1 308 ? 33.163 -26.426 -20.048 1.00 33.25 308 PRO A C 1
ATOM 2426 O O . PRO A 1 308 ? 33.320 -25.470 -20.802 1.00 33.25 308 PRO A O 1
ATOM 2429 N N . THR A 1 309 ? 32.851 -26.224 -18.765 1.00 34.53 309 THR A N 1
ATOM 2430 C CA . THR A 1 309 ? 32.831 -24.878 -18.157 1.00 34.53 309 THR A CA 1
ATOM 2431 C C . THR A 1 309 ? 33.561 -24.855 -16.819 1.00 34.53 309 THR A C 1
ATOM 2433 O O . THR A 1 309 ? 32.975 -24.781 -15.741 1.00 34.53 309 THR A O 1
ATOM 2436 N N . ARG A 1 310 ? 34.895 -24.888 -16.888 1.00 30.84 310 ARG A N 1
ATOM 2437 C CA . ARG A 1 310 ? 35.764 -24.532 -15.761 1.00 30.84 310 ARG A CA 1
ATOM 2438 C C . ARG A 1 310 ? 36.977 -23.754 -16.271 1.00 30.84 310 ARG A C 1
ATOM 2440 O O . ARG A 1 310 ? 38.058 -24.305 -16.433 1.00 30.84 310 ARG A O 1
ATOM 2447 N N . TYR A 1 311 ? 36.796 -22.460 -16.531 1.00 33.25 311 TYR A N 1
ATOM 2448 C CA . TYR A 1 311 ? 37.933 -21.557 -16.702 1.00 33.25 311 TYR A CA 1
ATOM 2449 C C . TYR A 1 311 ? 38.536 -21.257 -15.329 1.00 33.25 311 TYR A C 1
ATOM 2451 O O . TYR A 1 311 ? 37.881 -20.730 -14.431 1.00 33.25 311 TYR A O 1
ATOM 2459 N N . ARG A 1 312 ? 39.791 -21.674 -15.173 1.00 31.50 312 ARG A N 1
ATOM 2460 C CA . ARG A 1 312 ? 40.661 -21.444 -14.023 1.00 31.50 312 ARG A CA 1
ATOM 2461 C C . ARG A 1 312 ? 41.404 -20.139 -14.314 1.00 31.50 312 ARG A C 1
ATOM 2463 O O . ARG A 1 312 ? 42.235 -20.117 -15.213 1.00 31.50 312 ARG A O 1
ATOM 2470 N N . VAL A 1 313 ? 41.085 -19.054 -13.613 1.00 36.00 313 VAL A N 1
ATOM 2471 C CA . VAL A 1 313 ? 41.879 -17.819 -13.707 1.00 36.00 313 VAL A CA 1
ATOM 2472 C C . VAL A 1 313 ? 43.053 -17.960 -12.742 1.00 36.00 313 VAL A C 1
ATOM 2474 O O . VAL A 1 313 ? 42.856 -18.019 -11.527 1.00 36.00 313 VAL A O 1
ATOM 2477 N N . GLN A 1 314 ? 44.258 -18.096 -13.296 1.00 27.48 314 GLN A N 1
ATOM 2478 C CA . GLN A 1 314 ? 45.510 -17.907 -12.567 1.00 27.48 314 GLN A CA 1
ATOM 2479 C C . GLN A 1 314 ? 45.685 -16.410 -12.297 1.00 27.48 314 GLN A C 1
ATOM 2481 O O . GLN A 1 314 ? 45.430 -15.588 -13.173 1.00 27.48 314 GLN A O 1
ATOM 2486 N N . ARG A 1 315 ? 46.053 -16.075 -11.059 1.00 34.03 315 ARG A N 1
ATOM 2487 C CA . ARG A 1 315 ? 46.483 -14.731 -10.676 1.00 34.03 315 ARG A CA 1
ATOM 2488 C C . ARG A 1 315 ? 47.958 -14.580 -11.040 1.00 34.03 315 ARG A C 1
ATOM 2490 O O . ARG A 1 315 ? 48.753 -15.395 -10.577 1.00 34.03 315 ARG A O 1
ATOM 2497 N N . GLU A 1 316 ? 48.273 -13.532 -11.787 1.00 37.72 316 GLU A N 1
ATOM 2498 C CA . GLU A 1 316 ? 49.524 -12.774 -11.682 1.00 37.72 316 GLU A CA 1
ATOM 2499 C C . GLU A 1 316 ? 49.159 -11.345 -11.280 1.00 37.72 316 GLU A C 1
ATOM 2501 O O . GLU A 1 316 ? 48.112 -10.852 -11.769 1.00 37.72 316 GLU A O 1
#

Foldseek 3Di:
DDADDQDPQVLVLLLVLLVVLLVLDQLLNSLQVCVVVVPFDPCLVCVVVNVVDDRDRRDSVSSVVSLLDCVLQQKDKDPQWDWDFDAPDVPPPVHTPDTDIDGDDPVRIDIDPDRRYDHSDHPVSSVSSVVRDSDDCDPVNDDDDDQCPPQEAEPVQRDFWDWDADPNFIKTKDPNPDDSSDDDDPPDDDIFIDTLQRLLVVVCVVDVVSVPPDGSNSVSVVCVVQQWHWHTYNPDIDIDHPPPPPPPPPPPPDPDDDDPDDDDDDDDDDDDDDDDDPDDPDDDDPDDDDDDDDDDDDDDDDDDDDDPDDDDDDDD

pLDDT: mean 72.44, std 23.84, range [24.81, 96.56]

Secondary structure (DSSP, 8-state):
--PPP--TTHHHHHHHHHHHHHTT--HHHHHHHHHHTTPPPHHHHTTTTTTTS--PPPPHHHHHHHHT-GGGGT--EE-SEEEEE--SSTT-TT----EEEEEPPGGG-EE-SS--S--SS-HHHHHHHHH---S---TT------TTTTTEEETTT-PBPEEEEETTEEEEEE-TT--TTSPPPTTSPPPEEEEHHHHHHHHHHH-GGGTT--SHHHHHHHHHHTTEEEEE-SS-EEEEE---------------PPPTTPPP-PPP----PPP-----------------------------------------

Sequence (316 aa):
MFRFEVEPVTGPQVRWMFAKRLQGWSVAAIARSLNERGVLSPGAYDRARNRHRQATLWTVRTVAAILANARYTGRQVWNRQFTDHREARPGDKRSSLGPVRVWNPREEWETSQERTHPALVSDADFLRVQQTSAVLEPVDGSSRRYALTGRLLCAVCGRRLVAHWMNKKPGYRCRHGHTTAHPTDVAGPKWVFWAEARVFATLAGQHLELADLQDAEDLGTYLRAYDLVVVCGLGTVAIEAAAVDEPDFALPSAVVQPRPGDRAGEPVVAVRREPVQLALPLAEPRRRSRRMMLAAASEGEGQKAENPTRYRVQRE